Protein AF-A0A3C0PB99-F1 (afdb_monomer)

pLDDT: mean 81.64, std 13.09, range [28.66, 94.62]

Secondary structure (DSSP, 8-state):
---TTSS--PPPHHHHHHHHHHHTT--EEEEEEE-GGG-EEEEEEE-HHHHHHHHHHHTTT-TTS-SS---STT--TTEEEEEETTSSEEEEEETTSEEEEEEE--SSS-HHHHHHHHHHHH-SEEEEEEES-GGG-HHHHHHHHHTEEEEEEES--HHHHHHHH-HHHHHHHHHHH-SEEEEEEEE-SSPP---EEES-HHHHHHHHH-

Structure (mmCIF, N/CA/C/O backbone):
data_AF-A0A3C0PB99-F1
#
_entry.id   AF-A0A3C0PB99-F1
#
loop_
_atom_site.group_PDB
_atom_site.id
_atom_site.type_symbol
_atom_site.label_atom_id
_atom_site.label_alt_id
_atom_site.label_comp_id
_atom_site.label_asym_id
_atom_site.label_entity_id
_atom_site.label_seq_id
_atom_site.pdbx_PDB_ins_code
_atom_site.Cartn_x
_atom_site.Cartn_y
_atom_site.Cartn_z
_atom_site.occupancy
_atom_site.B_iso_or_equiv
_atom_site.auth_seq_id
_atom_site.auth_comp_id
_atom_site.auth_asym_id
_atom_site.auth_atom_id
_atom_site.pdbx_PDB_model_num
ATOM 1 N N . MET A 1 1 ? 23.112 11.807 14.066 1.00 31.25 1 MET A N 1
ATOM 2 C CA . MET A 1 1 ? 22.483 11.433 12.780 1.00 31.25 1 MET A CA 1
ATOM 3 C C . MET A 1 1 ? 21.440 10.357 13.042 1.00 31.25 1 MET A C 1
ATOM 5 O O . MET A 1 1 ? 21.775 9.339 13.636 1.00 31.25 1 MET A O 1
ATOM 9 N N . LYS A 1 2 ? 20.162 10.625 12.748 1.00 28.66 2 LYS A N 1
ATOM 10 C CA . LYS A 1 2 ? 19.054 9.709 13.060 1.00 28.66 2 LYS A CA 1
ATOM 11 C C . LYS A 1 2 ? 19.012 8.601 12.005 1.00 28.66 2 LYS A C 1
ATOM 13 O O . LYS A 1 2 ? 18.776 8.880 10.839 1.00 28.66 2 LYS A O 1
ATOM 18 N N . ASN A 1 3 ? 19.226 7.357 12.431 1.00 31.12 3 ASN A N 1
ATOM 19 C CA . ASN A 1 3 ? 18.943 6.156 11.645 1.00 31.12 3 ASN A CA 1
ATOM 20 C C . ASN A 1 3 ? 17.428 6.067 11.409 1.00 31.12 3 ASN A C 1
ATOM 22 O O . ASN A 1 3 ? 16.722 5.417 12.178 1.00 31.12 3 ASN A O 1
ATOM 26 N N . TYR A 1 4 ? 16.929 6.749 10.376 1.00 35.72 4 TYR A N 1
ATOM 27 C CA . TYR A 1 4 ? 15.502 6.807 10.035 1.00 35.72 4 TYR A CA 1
ATOM 28 C C . TYR A 1 4 ? 14.906 5.441 9.647 1.00 35.72 4 TYR A C 1
ATOM 30 O O . TYR A 1 4 ? 13.691 5.307 9.613 1.00 35.72 4 TYR A O 1
ATOM 38 N N . TRP A 1 5 ? 15.739 4.414 9.432 1.00 43.25 5 TRP A N 1
ATOM 39 C CA . TRP A 1 5 ? 15.322 3.169 8.778 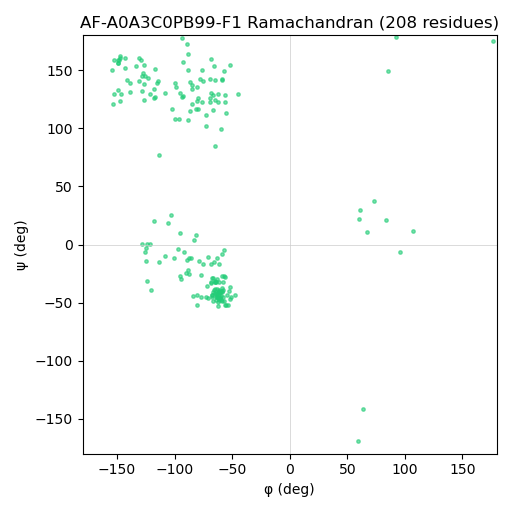1.00 43.25 5 TRP A CA 1
ATOM 40 C C . TRP A 1 5 ? 15.569 1.877 9.571 1.00 43.25 5 TRP A C 1
ATOM 42 O O . TRP A 1 5 ? 15.239 0.798 9.091 1.00 43.25 5 TRP A O 1
ATOM 52 N N . HIS A 1 6 ? 16.132 1.938 10.788 1.00 39.06 6 HIS A N 1
ATOM 53 C CA . HIS A 1 6 ? 16.699 0.724 11.411 1.00 39.06 6 HIS A CA 1
ATOM 54 C C . HIS A 1 6 ? 16.203 0.353 12.806 1.00 39.06 6 HIS A C 1
ATOM 56 O O . HIS A 1 6 ? 16.525 -0.735 13.280 1.00 39.06 6 HIS A O 1
ATOM 62 N N . LYS A 1 7 ? 15.391 1.176 13.470 1.00 46.19 7 LYS A N 1
ATOM 63 C CA . LYS A 1 7 ? 14.752 0.757 14.724 1.00 46.19 7 LYS A CA 1
ATOM 64 C C . LYS A 1 7 ? 13.252 0.769 14.532 1.00 46.19 7 LYS A C 1
ATOM 66 O O . LYS A 1 7 ? 12.699 1.781 14.128 1.00 46.19 7 LYS A O 1
ATOM 71 N N . ARG A 1 8 ? 12.597 -0.354 14.835 1.00 53.59 8 ARG A N 1
ATOM 72 C CA . ARG A 1 8 ? 11.153 -0.372 15.065 1.00 53.59 8 ARG A CA 1
ATOM 73 C C . ARG A 1 8 ? 10.899 0.564 16.243 1.00 53.59 8 ARG A C 1
ATOM 75 O O . ARG A 1 8 ? 11.179 0.209 17.387 1.00 53.59 8 ARG A O 1
ATOM 82 N N . ILE A 1 9 ? 10.483 1.792 15.957 1.00 63.97 9 ILE A N 1
ATOM 83 C CA . ILE A 1 9 ? 10.131 2.748 16.999 1.00 63.97 9 ILE A CA 1
ATOM 84 C C . ILE A 1 9 ? 8.660 2.505 17.279 1.00 63.97 9 ILE A C 1
ATOM 86 O O . ILE A 1 9 ? 7.804 2.840 16.469 1.00 63.97 9 ILE A O 1
ATOM 90 N N . ASN A 1 10 ? 8.364 1.895 18.424 1.00 74.44 10 ASN A N 1
ATOM 91 C CA . ASN A 1 10 ? 6.982 1.780 18.864 1.00 74.44 10 ASN A CA 1
ATOM 92 C C . ASN A 1 10 ? 6.378 3.183 18.943 1.00 74.44 10 ASN A C 1
ATOM 94 O O . ASN A 1 10 ? 6.956 4.065 19.585 1.00 74.44 10 ASN A O 1
ATOM 98 N N . ILE A 1 11 ? 5.213 3.374 18.321 1.00 79.38 11 ILE A N 1
ATOM 99 C CA . ILE A 1 11 ? 4.467 4.624 18.448 1.00 79.38 11 ILE A CA 1
ATOM 100 C C . ILE A 1 11 ? 4.216 4.877 19.942 1.00 79.38 11 ILE A C 1
ATOM 102 O O . ILE A 1 11 ? 3.613 4.032 20.615 1.00 79.38 11 ILE A O 1
ATOM 106 N N . PRO A 1 12 ? 4.659 6.022 20.494 1.00 82.75 12 PRO A N 1
ATOM 107 C CA . PRO A 1 12 ? 4.392 6.346 21.886 1.00 82.75 12 PRO A CA 1
ATOM 108 C C . PRO A 1 12 ? 2.887 6.392 22.169 1.00 82.75 12 PRO A C 1
ATOM 110 O O . PRO A 1 12 ? 2.115 6.915 21.365 1.00 82.75 12 PRO A O 1
ATOM 113 N N . LYS A 1 13 ? 2.456 5.923 23.349 1.00 83.94 13 LYS A N 1
ATOM 114 C CA . LYS A 1 13 ? 1.027 5.870 23.723 1.00 83.94 13 LYS A CA 1
ATOM 115 C C . LYS A 1 13 ? 0.299 7.211 23.545 1.00 83.94 13 LYS A C 1
ATOM 117 O O . LYS A 1 13 ? -0.855 7.223 23.130 1.00 83.94 13 LYS A O 1
ATOM 122 N N . TYR A 1 14 ? 0.965 8.336 23.821 1.00 83.44 14 TYR A N 1
ATOM 123 C CA . TYR A 1 14 ? 0.373 9.669 23.655 1.00 83.44 14 TYR A CA 1
ATOM 124 C C . TYR A 1 14 ? 0.136 10.040 22.179 1.00 83.44 14 TYR A C 1
ATOM 126 O O . TYR A 1 14 ? -0.851 10.704 21.873 1.00 83.44 14 TYR A O 1
ATOM 134 N N . ILE A 1 15 ? 0.988 9.570 21.260 1.00 82.44 15 ILE A N 1
ATOM 135 C CA . ILE A 1 15 ? 0.794 9.736 19.812 1.00 82.44 15 ILE A CA 1
ATOM 136 C C . ILE A 1 15 ? -0.364 8.861 19.338 1.00 82.44 15 ILE A C 1
ATOM 138 O O . ILE A 1 15 ? -1.247 9.361 18.649 1.00 82.44 15 ILE A O 1
ATOM 142 N N . ALA A 1 16 ? -0.415 7.594 19.761 1.00 82.12 16 ALA A N 1
ATOM 143 C CA . ALA A 1 16 ? -1.529 6.701 19.436 1.00 82.12 16 ALA A CA 1
ATOM 144 C C . ALA A 1 16 ? -2.874 7.264 19.932 1.00 82.12 16 ALA A C 1
ATOM 146 O O . ALA A 1 16 ? -3.862 7.241 19.204 1.00 82.12 16 ALA A O 1
ATOM 147 N N . LYS A 1 17 ? -2.905 7.847 21.140 1.00 82.25 17 LYS A N 1
ATOM 148 C CA . LYS A 1 17 ? -4.093 8.533 21.668 1.00 82.25 17 LYS A CA 1
ATOM 149 C C . LYS A 1 17 ? -4.484 9.736 20.807 1.00 82.25 17 LYS A C 1
ATOM 151 O O . LYS A 1 17 ? -5.655 9.876 20.481 1.00 82.25 17 LYS A O 1
ATOM 156 N N . LYS A 1 18 ? -3.513 10.565 20.403 1.00 81.25 18 LYS A N 1
ATOM 157 C CA . LYS A 1 18 ? -3.751 11.715 19.516 1.00 81.25 18 LYS A CA 1
ATOM 158 C C . LYS A 1 18 ? -4.338 11.281 18.170 1.00 81.25 18 LYS A C 1
ATOM 160 O O . LYS A 1 18 ? -5.281 11.905 17.703 1.00 81.25 18 LYS A O 1
ATOM 165 N N . ILE A 1 19 ? -3.804 10.215 17.571 1.00 81.31 19 ILE A N 1
ATOM 166 C CA . ILE A 1 19 ? -4.325 9.630 16.328 1.00 81.31 19 ILE A CA 1
ATOM 167 C C . ILE A 1 19 ? -5.769 9.142 16.514 1.00 81.31 19 ILE A C 1
ATOM 169 O O . ILE A 1 19 ? -6.622 9.445 15.690 1.00 81.31 19 ILE A O 1
ATOM 173 N N . ASN A 1 20 ? -6.063 8.438 17.608 1.00 81.44 20 ASN A N 1
ATOM 174 C CA . ASN A 1 20 ? -7.413 7.947 17.889 1.00 81.44 20 ASN A CA 1
ATOM 175 C C . ASN A 1 20 ? -8.423 9.105 18.029 1.00 81.44 20 ASN A C 1
ATOM 177 O O . ASN A 1 20 ? -9.476 9.079 17.401 1.00 81.44 20 ASN A O 1
ATOM 181 N N . THR A 1 21 ? -8.060 10.174 18.748 1.00 79.69 21 THR A N 1
ATOM 182 C CA . THR A 1 21 ? -8.893 11.387 18.859 1.00 79.69 21 THR A CA 1
ATOM 183 C C . THR A 1 21 ? -9.181 12.031 17.501 1.00 79.69 21 THR A C 1
ATOM 185 O O . THR A 1 21 ? -10.286 12.505 17.277 1.00 79.69 21 THR A O 1
ATOM 188 N N . ILE A 1 22 ? -8.214 12.019 16.581 1.00 78.25 22 ILE A N 1
ATOM 189 C CA . ILE A 1 22 ? -8.399 12.533 15.216 1.00 78.25 22 ILE A CA 1
ATOM 190 C C . ILE A 1 22 ? -9.439 11.698 14.438 1.00 78.25 22 ILE A C 1
ATOM 192 O O . ILE A 1 22 ? -10.156 12.238 13.606 1.00 78.25 22 ILE A O 1
ATOM 196 N N . ILE A 1 23 ? -9.543 10.393 14.708 1.00 79.88 23 ILE A N 1
ATOM 197 C CA . ILE A 1 23 ? -10.393 9.456 13.953 1.00 79.88 23 ILE A CA 1
ATOM 198 C C . ILE A 1 23 ? -11.805 9.333 14.517 1.00 79.88 23 ILE A C 1
ATOM 200 O O . ILE A 1 23 ? -12.720 9.017 13.762 1.00 79.88 23 ILE A O 1
ATOM 204 N N . SER A 1 24 ? -12.013 9.615 15.808 1.00 69.69 24 SER A N 1
ATOM 205 C CA . SER A 1 24 ? -13.322 9.472 16.468 1.00 69.69 24 SER A CA 1
ATOM 206 C C . SER A 1 24 ? -14.460 10.305 15.853 1.00 69.69 24 SER A C 1
ATOM 208 O O . SER A 1 24 ? -15.618 10.127 16.222 1.00 69.69 24 SER A O 1
ATOM 210 N N . GLU A 1 25 ? -14.143 11.191 14.909 1.00 65.44 25 GLU A N 1
ATOM 211 C CA . GLU A 1 25 ? -15.092 12.024 14.169 1.00 65.44 25 GLU A CA 1
ATOM 212 C C . GLU A 1 25 ? -15.622 11.360 12.876 1.00 65.44 25 GLU A C 1
ATOM 214 O O . GLU A 1 25 ? -16.630 11.816 12.339 1.00 65.44 25 GLU A O 1
ATOM 219 N N . SER A 1 26 ? -15.012 10.265 12.394 1.00 62.16 26 SER A N 1
ATOM 220 C CA . SER A 1 26 ? -15.424 9.547 11.174 1.00 62.16 26 SER A CA 1
ATOM 221 C C . SER A 1 26 ? -16.278 8.307 11.487 1.00 62.16 26 SER A C 1
ATOM 223 O O . SER A 1 26 ? -15.989 7.566 12.429 1.00 62.16 26 SER A O 1
ATOM 225 N N . LYS A 1 27 ? -17.374 8.104 10.735 1.00 61.84 27 LYS A N 1
ATOM 226 C CA . LYS A 1 27 ? -18.513 7.261 11.155 1.00 61.84 27 LYS A CA 1
ATOM 227 C C . LYS A 1 27 ? -18.877 6.075 10.256 1.00 61.84 27 LYS A C 1
ATOM 229 O O . LYS A 1 27 ? -19.800 5.352 10.625 1.00 61.84 27 LYS A O 1
ATOM 234 N N . GLU A 1 28 ? -18.185 5.809 9.150 1.00 81.75 28 GLU A N 1
ATOM 235 C CA . GLU A 1 28 ? -18.521 4.639 8.326 1.00 81.75 28 GLU A CA 1
ATOM 236 C C . GLU A 1 28 ? -17.580 3.462 8.592 1.00 81.75 28 GLU A C 1
ATOM 238 O O . GLU A 1 28 ? -16.406 3.471 8.223 1.00 81.75 28 GLU A O 1
ATOM 243 N N . ILE A 1 29 ? -18.108 2.433 9.261 1.00 86.25 29 ILE A N 1
ATOM 244 C CA . ILE A 1 29 ? -17.424 1.149 9.414 1.00 86.25 29 ILE A CA 1
ATOM 245 C C . ILE A 1 29 ? -17.654 0.341 8.139 1.00 86.25 29 ILE A C 1
ATOM 247 O O . ILE A 1 29 ? -18.780 -0.060 7.858 1.00 86.25 29 ILE A O 1
ATOM 251 N N . ILE A 1 30 ? -16.573 0.051 7.423 1.00 90.00 30 ILE A N 1
ATOM 252 C CA . ILE A 1 30 ? -16.595 -0.762 6.202 1.00 90.00 30 ILE A CA 1
ATOM 253 C C . ILE A 1 30 ? -16.548 -2.247 6.544 1.00 90.00 30 ILE A C 1
ATOM 255 O O . ILE A 1 30 ? -17.290 -3.053 5.988 1.00 90.00 30 ILE A O 1
ATOM 259 N N . GLU A 1 31 ? -15.672 -2.626 7.477 1.00 90.31 31 GLU A N 1
ATOM 260 C CA . GLU A 1 31 ? -15.472 -4.026 7.839 1.00 90.31 31 GLU A CA 1
ATOM 261 C C . GLU A 1 31 ? -14.946 -4.170 9.271 1.00 90.31 31 GLU A C 1
ATOM 263 O O . GLU A 1 31 ? -14.223 -3.315 9.787 1.00 90.31 31 GLU A O 1
ATOM 268 N N . THR A 1 32 ? -15.284 -5.285 9.923 1.00 92.31 32 THR A N 1
ATOM 269 C CA . THR A 1 32 ? -14.609 -5.720 11.152 1.00 92.31 32 THR A CA 1
ATOM 270 C C . THR A 1 32 ? -13.539 -6.741 10.792 1.00 92.31 32 THR A C 1
ATOM 272 O O . THR A 1 32 ? -13.839 -7.885 10.459 1.00 92.31 32 THR A O 1
ATOM 275 N N . LEU A 1 33 ? -12.281 -6.329 10.891 1.00 90.81 33 LEU A N 1
ATOM 276 C CA . LEU A 1 33 ? -11.118 -7.151 10.599 1.00 90.81 33 LEU A CA 1
ATOM 277 C C . LEU A 1 33 ? -10.807 -8.060 11.790 1.00 90.81 33 LEU A C 1
ATOM 279 O O . LEU A 1 33 ? -10.788 -7.614 12.941 1.00 90.81 33 LEU A O 1
ATOM 283 N N . THR A 1 34 ? -10.513 -9.329 11.510 1.00 91.25 34 THR A N 1
ATOM 284 C CA . THR A 1 34 ? -9.966 -10.266 12.500 1.00 91.25 34 THR A CA 1
ATOM 285 C C . THR A 1 34 ? -8.470 -10.420 12.257 1.00 91.25 34 THR A C 1
ATOM 287 O O . THR A 1 34 ? -8.046 -10.864 11.193 1.00 91.25 34 THR A O 1
ATOM 290 N N . LEU A 1 35 ? -7.673 -10.015 13.241 1.00 87.62 35 LEU A N 1
ATOM 291 C CA . LEU A 1 35 ? -6.215 -10.103 13.245 1.00 87.62 35 LEU A CA 1
ATOM 292 C C . LEU A 1 35 ? -5.763 -11.399 13.940 1.00 87.62 35 LEU A C 1
ATOM 294 O O . LEU A 1 35 ? -6.580 -12.152 14.478 1.00 87.62 35 LEU A O 1
ATOM 298 N N . GLU A 1 36 ? -4.452 -11.653 13.987 1.00 83.81 36 GLU A N 1
ATOM 299 C CA . GLU A 1 36 ? -3.924 -12.791 14.750 1.00 83.81 36 GLU A CA 1
ATOM 300 C C . GLU A 1 36 ? -4.350 -12.730 16.233 1.00 83.81 36 GLU A C 1
ATOM 302 O O . GLU A 1 36 ? -4.524 -11.652 16.820 1.00 83.81 36 GLU A O 1
ATOM 307 N N . ASN A 1 37 ? -4.510 -13.907 16.849 1.00 82.69 37 ASN A N 1
ATOM 308 C CA . ASN A 1 37 ? -5.013 -14.098 18.217 1.00 82.69 37 ASN A CA 1
ATOM 309 C C . ASN A 1 37 ? -6.445 -13.576 18.451 1.00 82.69 37 ASN A C 1
ATOM 311 O O . ASN A 1 37 ? -6.773 -13.167 19.561 1.00 82.69 37 ASN A O 1
ATOM 315 N N . ASN A 1 38 ? -7.298 -13.577 17.419 1.00 80.12 38 ASN A N 1
ATOM 316 C CA . ASN A 1 38 ? -8.699 -13.131 17.481 1.00 80.12 38 ASN A CA 1
ATOM 317 C C . ASN A 1 38 ? -8.888 -11.662 17.905 1.00 80.12 38 ASN A C 1
ATOM 319 O O . ASN A 1 38 ? -9.971 -11.274 18.351 1.00 80.12 38 ASN A O 1
ATOM 323 N N . ASN A 1 39 ? -7.859 -10.824 17.742 1.00 86.31 39 ASN A N 1
ATOM 324 C CA . ASN A 1 39 ? -7.993 -9.388 17.961 1.00 86.31 39 ASN A CA 1
ATOM 325 C C . ASN A 1 39 ? -8.871 -8.788 16.860 1.00 86.31 39 ASN A C 1
ATOM 327 O O . ASN A 1 39 ? -8.581 -8.954 15.678 1.00 86.31 39 ASN A O 1
ATOM 331 N N . LYS A 1 40 ? -9.928 -8.070 17.242 1.00 90.69 40 LYS A N 1
ATOM 332 C CA . LYS A 1 40 ? -10.824 -7.401 16.293 1.00 90.69 40 LYS A CA 1
ATOM 333 C C . LYS A 1 40 ? -10.489 -5.924 16.190 1.00 90.69 40 LYS A C 1
ATOM 335 O O . LYS A 1 40 ? -10.235 -5.269 17.200 1.00 90.69 40 LYS A O 1
ATOM 340 N N . ILE A 1 41 ? -10.518 -5.400 14.972 1.00 91.56 41 ILE A N 1
ATOM 341 C CA . ILE A 1 41 ? -10.346 -3.976 14.703 1.00 91.56 41 ILE A CA 1
ATOM 342 C C . ILE A 1 41 ? -11.285 -3.556 13.575 1.00 91.56 41 ILE A C 1
ATOM 344 O O . ILE A 1 41 ? -11.487 -4.314 12.631 1.00 91.56 41 ILE A O 1
ATOM 348 N N . CYS A 1 42 ? -11.881 -2.372 13.661 1.00 92.12 42 CYS A N 1
ATOM 349 C CA . CYS A 1 42 ? -12.741 -1.884 12.583 1.00 92.12 42 CYS A CA 1
ATOM 350 C C . CYS A 1 42 ? -11.898 -1.166 11.531 1.00 92.12 42 CYS A C 1
ATOM 352 O O . CYS A 1 42 ? -10.989 -0.413 11.889 1.00 92.12 42 CYS A O 1
ATOM 354 N N . LEU A 1 43 ? -12.223 -1.382 10.261 1.00 94.00 43 LEU A N 1
ATOM 355 C CA . LEU A 1 43 ? -11.754 -0.590 9.133 1.00 94.00 43 LEU A CA 1
ATOM 356 C C . LEU A 1 43 ? -12.805 0.473 8.814 1.00 94.00 43 LEU A C 1
ATOM 358 O O . LEU A 1 43 ? -13.991 0.162 8.702 1.00 94.00 43 LEU A O 1
ATOM 362 N N . LEU A 1 44 ? -12.357 1.713 8.687 1.00 94.19 44 LEU A N 1
ATOM 363 C CA . LEU A 1 44 ? -13.172 2.885 8.410 1.00 94.19 44 LEU A CA 1
ATOM 364 C C . LEU A 1 44 ? -12.778 3.453 7.051 1.00 94.19 44 LEU A C 1
ATOM 366 O O . LEU A 1 44 ? -11.581 3.526 6.764 1.00 94.19 44 LEU A O 1
ATOM 370 N N . GLU A 1 45 ? -13.750 3.885 6.254 1.00 93.44 45 GLU A N 1
ATOM 371 C CA . GLU A 1 45 ? -13.487 4.777 5.119 1.00 93.44 45 GLU A CA 1
ATOM 372 C C . GLU A 1 45 ? -13.460 6.216 5.637 1.00 93.44 45 GLU A C 1
ATOM 374 O O . GLU A 1 45 ? -14.277 6.616 6.469 1.00 93.44 45 GLU A O 1
ATOM 379 N N . VAL A 1 46 ? -12.454 6.976 5.218 1.00 92.38 46 VAL A N 1
ATOM 380 C CA . VAL A 1 46 ? -12.185 8.316 5.734 1.00 92.38 46 VAL A CA 1
ATOM 381 C C . VAL A 1 46 ? -11.930 9.294 4.601 1.00 92.38 46 VAL A C 1
ATOM 383 O O . VAL A 1 46 ? -11.417 8.933 3.546 1.00 92.38 46 VAL A O 1
ATOM 386 N N . GLU A 1 47 ? -12.207 10.565 4.868 1.00 91.12 47 GLU A N 1
ATOM 387 C CA . GLU A 1 47 ? -11.855 11.646 3.957 1.00 91.12 47 GLU A CA 1
ATOM 388 C C . GLU A 1 47 ? -10.337 11.692 3.701 1.00 91.12 47 GLU A C 1
ATOM 390 O O . GLU A 1 47 ? -9.549 11.555 4.651 1.00 91.12 47 GLU A O 1
ATOM 395 N N . PRO A 1 48 ? -9.895 11.980 2.463 1.00 90.56 48 PRO A N 1
ATOM 396 C CA . PRO A 1 48 ? -8.481 12.117 2.119 1.00 90.56 48 PRO A CA 1
ATOM 397 C C . PRO A 1 48 ? -7.674 12.999 3.069 1.00 90.56 48 PRO A C 1
ATOM 399 O O . PRO A 1 48 ? -6.579 12.643 3.497 1.00 90.56 48 PRO A O 1
ATOM 402 N N . SER A 1 49 ? -8.239 14.142 3.469 1.00 88.44 49 SER A N 1
ATOM 403 C CA . SER A 1 49 ? -7.567 15.083 4.371 1.00 88.44 49 SER A CA 1
ATOM 404 C C . SER A 1 49 ? -7.301 14.493 5.764 1.00 88.44 49 SER A C 1
ATOM 406 O O . SER A 1 49 ? -6.296 14.826 6.402 1.00 88.44 49 SER A O 1
ATOM 408 N N . LEU A 1 50 ? -8.180 13.605 6.237 1.00 90.00 50 LEU A N 1
ATOM 409 C CA . LEU A 1 50 ? -8.024 12.888 7.497 1.00 90.00 50 LEU A CA 1
ATOM 410 C C . LEU A 1 50 ? -6.941 11.814 7.368 1.00 90.00 50 LEU A C 1
ATOM 412 O O . LEU A 1 50 ? -6.057 11.729 8.226 1.00 90.00 50 LEU A O 1
ATOM 416 N N . PHE A 1 51 ? -6.966 11.058 6.267 1.00 91.12 51 PHE A N 1
ATOM 417 C CA . PHE A 1 51 ? -5.937 10.074 5.951 1.00 91.12 51 PHE A CA 1
ATOM 418 C C . PHE A 1 51 ? -4.546 10.708 5.909 1.00 91.12 51 PHE A C 1
ATOM 420 O O . PHE A 1 51 ? -3.673 10.267 6.655 1.00 91.12 51 PHE A O 1
ATOM 427 N N . SER A 1 52 ? -4.356 11.799 5.153 1.00 88.00 52 SER A N 1
ATOM 428 C CA . SER A 1 52 ? -3.079 12.526 5.069 1.00 88.00 52 SER A CA 1
ATOM 429 C C . SER A 1 52 ? -2.533 12.891 6.450 1.00 88.00 52 SER A C 1
ATOM 431 O O . SER A 1 52 ? -1.362 12.655 6.753 1.00 88.00 52 SER A O 1
ATOM 433 N N . LYS A 1 53 ? -3.388 13.430 7.333 1.00 87.25 53 LYS A N 1
ATOM 434 C CA . LYS A 1 53 ? -3.000 13.834 8.695 1.00 87.25 53 LYS A CA 1
ATOM 435 C C . LYS A 1 53 ? -2.554 12.642 9.541 1.00 87.25 53 LYS A C 1
ATOM 437 O O . LYS A 1 53 ? -1.522 12.725 10.210 1.00 87.25 53 LYS A O 1
ATOM 442 N N . VAL A 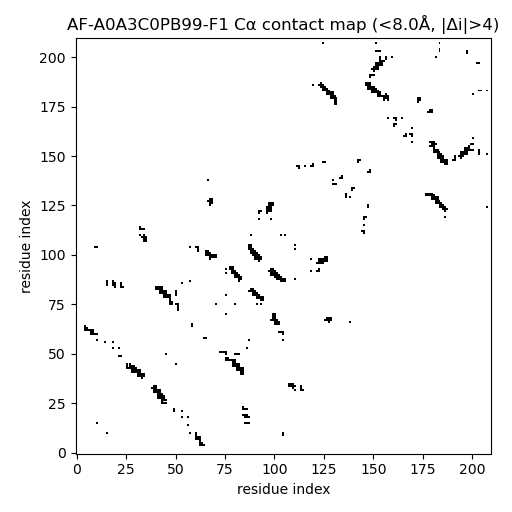1 54 ? -3.325 11.554 9.538 1.00 89.06 54 VAL A N 1
ATOM 443 C CA . VAL A 1 54 ? -3.030 10.341 10.321 1.00 89.06 54 VAL A CA 1
ATOM 444 C C . VAL A 1 54 ? -1.782 9.642 9.787 1.00 89.06 54 VAL A C 1
ATOM 446 O O . VAL A 1 54 ? -0.893 9.267 10.559 1.00 89.06 54 VAL A O 1
ATOM 449 N N . PHE A 1 55 ? -1.682 9.511 8.471 1.00 87.06 55 PHE A N 1
ATOM 450 C CA . PHE A 1 55 ? -0.548 8.910 7.790 1.00 87.06 55 PHE A CA 1
ATOM 451 C C . PHE A 1 55 ? 0.750 9.670 8.067 1.00 87.06 55 PHE A C 1
ATOM 453 O O . PHE A 1 55 ? 1.733 9.064 8.487 1.00 87.06 55 PHE A O 1
ATOM 460 N N . ALA A 1 56 ? 0.740 11.004 7.983 1.00 83.44 56 ALA A N 1
ATOM 461 C CA . ALA A 1 56 ? 1.907 11.831 8.294 1.00 83.44 56 ALA A CA 1
ATOM 462 C C . ALA A 1 56 ? 2.418 11.649 9.739 1.00 83.44 56 ALA A C 1
ATOM 464 O O . ALA A 1 56 ? 3.609 11.837 10.007 1.00 83.44 56 ALA A O 1
ATOM 465 N N . GLN A 1 57 ? 1.549 11.278 10.691 1.00 84.00 57 GLN A N 1
ATOM 466 C CA . GLN A 1 57 ? 1.988 10.899 12.040 1.00 84.00 57 GLN A CA 1
ATOM 467 C C . GLN A 1 57 ? 2.571 9.485 12.074 1.00 84.00 57 GLN A C 1
ATOM 469 O O . GLN A 1 57 ? 3.626 9.291 12.674 1.00 84.00 57 GLN A O 1
ATOM 474 N N . ASN A 1 58 ? 1.917 8.516 11.430 1.00 84.88 58 ASN A N 1
ATOM 475 C CA . ASN A 1 58 ? 2.353 7.117 11.392 1.00 84.88 58 ASN A CA 1
ATOM 476 C C . ASN A 1 58 ? 3.694 6.928 10.681 1.00 84.88 58 ASN A C 1
ATOM 478 O O . ASN A 1 58 ? 4.550 6.202 11.186 1.00 84.88 58 ASN A O 1
ATOM 482 N N . ARG A 1 59 ? 3.900 7.611 9.551 1.00 80.81 59 ARG A N 1
ATOM 483 C CA . ARG A 1 59 ? 5.085 7.485 8.690 1.00 80.81 59 ARG A CA 1
ATOM 484 C C . ARG A 1 59 ? 6.398 7.759 9.423 1.00 80.81 59 ARG A C 1
ATOM 486 O O . ARG A 1 59 ? 7.424 7.175 9.103 1.00 80.81 59 ARG A O 1
ATOM 493 N N . LYS A 1 60 ? 6.360 8.575 10.482 1.00 77.75 60 LYS A N 1
ATOM 494 C CA . LYS A 1 60 ? 7.515 8.869 11.353 1.00 77.75 60 LYS A CA 1
ATOM 495 C C . LYS A 1 60 ? 8.012 7.661 12.157 1.00 77.75 60 LYS A C 1
ATOM 497 O O . LYS A 1 60 ? 9.094 7.734 12.736 1.00 77.75 60 LYS A O 1
ATOM 502 N N . TYR A 1 61 ? 7.212 6.600 12.243 1.00 78.31 61 TYR A N 1
ATOM 503 C CA . TYR A 1 61 ? 7.451 5.431 13.091 1.00 78.31 61 TYR A CA 1
ATOM 504 C C . TYR A 1 61 ? 7.439 4.104 12.315 1.00 78.31 61 TYR A C 1
ATOM 506 O O . TYR A 1 61 ? 7.707 3.060 12.911 1.00 78.31 61 TYR A O 1
ATOM 514 N N . LEU A 1 62 ? 7.168 4.134 11.004 1.00 73.81 62 LEU A N 1
ATOM 515 C CA . LEU A 1 62 ? 7.173 2.935 10.169 1.00 73.81 62 LEU A CA 1
ATOM 516 C C . LEU A 1 62 ? 8.594 2.386 10.012 1.00 73.81 62 LEU A C 1
ATOM 518 O O . LEU A 1 62 ? 9.539 3.101 9.680 1.00 73.81 62 LEU A O 1
ATOM 522 N N . TYR A 1 63 ? 8.732 1.085 10.248 1.00 57.41 63 TYR A N 1
ATOM 523 C CA . TYR A 1 63 ? 9.957 0.343 9.983 1.00 57.41 63 TYR A CA 1
ATOM 524 C C . TYR A 1 63 ? 9.919 -0.130 8.525 1.00 57.41 63 TYR A C 1
ATOM 526 O O . TYR A 1 63 ? 9.068 -0.950 8.195 1.00 57.41 63 TYR A O 1
ATOM 534 N N . HIS A 1 64 ? 10.835 0.377 7.689 1.00 53.19 64 HIS A N 1
ATOM 535 C CA . HIS A 1 64 ? 10.864 0.207 6.220 1.00 53.19 64 HIS A CA 1
ATOM 536 C C . HIS A 1 64 ? 9.822 0.996 5.424 1.00 53.19 64 HIS A C 1
ATOM 538 O O . HIS A 1 64 ? 9.359 0.520 4.396 1.00 53.19 64 HIS A O 1
ATOM 544 N N . GLY A 1 65 ? 9.521 2.225 5.854 1.00 53.94 65 GLY A N 1
ATOM 545 C CA . GLY A 1 65 ? 8.685 3.139 5.075 1.00 53.94 65 GLY A CA 1
ATOM 546 C C . GLY A 1 65 ? 7.285 2.590 4.795 1.00 53.94 65 GLY A C 1
ATOM 547 O O . GLY A 1 65 ? 6.833 1.622 5.405 1.00 53.94 65 GLY A O 1
ATOM 548 N N . ASP A 1 66 ? 6.580 3.268 3.905 1.00 55.78 66 ASP A N 1
ATOM 549 C CA . ASP A 1 66 ? 5.284 2.821 3.412 1.00 55.78 66 ASP A CA 1
ATOM 550 C C . ASP A 1 66 ? 5.503 1.585 2.545 1.00 55.78 66 ASP A C 1
ATOM 552 O O . ASP A 1 66 ? 6.513 1.501 1.844 1.00 55.78 66 ASP A O 1
ATOM 556 N N . TYR A 1 67 ? 4.600 0.602 2.613 1.00 63.81 67 TYR A N 1
ATOM 557 C CA . TYR A 1 67 ? 4.788 -0.602 1.812 1.00 63.81 67 TYR A CA 1
ATOM 558 C C . TYR A 1 67 ? 4.787 -0.220 0.323 1.00 63.81 67 TYR A C 1
ATOM 560 O O . TYR A 1 67 ? 5.633 -0.712 -0.416 1.00 63.81 67 TYR A O 1
ATOM 568 N N . THR A 1 68 ? 3.912 0.702 -0.102 1.00 60.03 68 THR A N 1
ATOM 569 C CA . THR A 1 68 ? 3.863 1.258 -1.470 1.00 60.03 68 THR A CA 1
ATOM 570 C C . THR A 1 68 ? 4.688 2.533 -1.593 1.00 60.03 68 THR A C 1
ATOM 572 O O . THR A 1 68 ? 4.905 3.229 -0.602 1.00 60.03 68 THR A O 1
ATOM 575 N N . SER A 1 69 ? 5.105 2.865 -2.820 1.00 61.75 69 SER A N 1
ATOM 576 C CA . SER A 1 69 ? 5.648 4.191 -3.142 1.00 61.75 69 SER A CA 1
ATOM 577 C C . SER A 1 69 ? 4.613 5.250 -2.737 1.00 61.75 69 SER A C 1
ATOM 579 O O . SER A 1 69 ? 3.510 5.246 -3.289 1.00 61.75 69 SER A O 1
ATOM 581 N N . PRO A 1 70 ? 4.889 6.096 -1.729 1.00 55.81 70 PRO A N 1
ATOM 582 C CA . PRO A 1 70 ? 3.922 7.090 -1.313 1.00 55.81 70 PRO A CA 1
ATOM 583 C C . PRO A 1 70 ? 3.763 8.101 -2.443 1.00 55.81 70 PRO A C 1
ATOM 585 O O . PRO A 1 70 ? 4.755 8.673 -2.899 1.00 55.81 70 PRO A O 1
ATOM 588 N N . ALA A 1 71 ? 2.513 8.344 -2.840 1.00 55.56 71 ALA A N 1
ATOM 589 C CA . ALA A 1 71 ? 2.172 9.518 -3.629 1.00 55.56 71 ALA A CA 1
ATOM 590 C C . ALA A 1 71 ? 2.718 10.774 -2.932 1.00 55.56 71 ALA A C 1
ATOM 592 O O . ALA A 1 71 ? 2.915 10.784 -1.707 1.00 55.56 71 ALA A O 1
ATOM 593 N N . ASP A 1 72 ? 2.968 11.820 -3.719 1.00 58.62 72 ASP A N 1
ATOM 594 C CA . ASP A 1 72 ? 3.440 13.102 -3.214 1.00 58.62 72 ASP A CA 1
ATOM 595 C C . ASP A 1 72 ? 2.632 13.489 -1.966 1.00 58.62 72 ASP A C 1
ATOM 597 O O . ASP A 1 72 ? 1.405 13.369 -1.960 1.00 58.62 72 ASP A O 1
ATOM 601 N N . VAL A 1 73 ? 3.330 13.841 -0.877 1.00 51.34 73 VAL A N 1
ATOM 602 C CA . VAL A 1 73 ? 2.952 13.601 0.544 1.00 51.34 73 VAL A CA 1
ATOM 603 C C . VAL A 1 73 ? 1.588 14.184 0.972 1.00 51.34 73 VAL A C 1
ATOM 605 O O . VAL A 1 73 ? 1.125 13.942 2.088 1.00 51.34 73 VAL A O 1
ATOM 608 N N . ASN A 1 74 ? 0.914 14.924 0.097 1.00 52.78 74 ASN A N 1
ATOM 609 C CA . ASN A 1 74 ? -0.308 15.660 0.369 1.00 52.78 74 ASN A CA 1
ATOM 610 C C . ASN A 1 74 ? -1.468 15.411 -0.606 1.00 52.78 74 ASN A C 1
ATOM 612 O O . ASN A 1 74 ? -2.520 16.006 -0.376 1.00 52.78 74 ASN A O 1
ATOM 616 N N . ASP A 1 75 ? -1.346 14.558 -1.630 1.00 68.00 75 ASP A N 1
ATOM 617 C CA . ASP A 1 75 ? -2.428 14.390 -2.613 1.00 68.00 75 ASP A CA 1
ATOM 618 C C . ASP A 1 75 ? -3.084 13.004 -2.585 1.00 68.00 75 ASP A C 1
ATOM 620 O O . ASP A 1 75 ? -2.876 12.142 -3.435 1.00 68.00 75 ASP A O 1
ATOM 624 N N . TYR A 1 76 ? -3.933 12.808 -1.576 1.00 86.06 76 TYR A N 1
ATOM 625 C CA . TYR A 1 76 ? -4.914 11.723 -1.563 1.00 86.06 76 TYR A CA 1
ATOM 626 C C . TYR A 1 76 ? -6.283 12.189 -2.077 1.00 86.06 76 TYR A C 1
ATOM 628 O O . TYR A 1 76 ? -7.257 11.459 -1.916 1.00 86.06 76 TYR A O 1
ATOM 636 N N . ALA A 1 77 ? -6.403 13.393 -2.658 1.00 85.75 77 ALA A N 1
ATOM 637 C CA . ALA A 1 77 ? -7.701 14.016 -2.942 1.00 85.75 77 ALA A CA 1
ATOM 638 C C . ALA A 1 77 ? -8.591 13.149 -3.847 1.00 85.75 77 ALA A C 1
ATOM 640 O O . ALA A 1 77 ? -9.806 13.124 -3.680 1.00 85.75 77 ALA A O 1
ATOM 641 N N . ASN A 1 78 ? -7.967 12.383 -4.746 1.00 87.00 78 ASN A N 1
ATOM 642 C CA . ASN A 1 78 ? -8.629 11.445 -5.654 1.00 87.00 78 ASN A CA 1
ATOM 643 C C . ASN A 1 78 ? -8.482 9.973 -5.219 1.00 87.00 78 ASN A C 1
ATOM 645 O O . ASN A 1 78 ? -8.490 9.071 -6.061 1.00 87.00 78 ASN A O 1
ATOM 649 N N . CYS A 1 79 ? -8.279 9.723 -3.922 1.00 91.88 79 CYS A N 1
ATOM 650 C CA . CYS A 1 79 ? -8.146 8.385 -3.358 1.00 91.88 79 CYS A CA 1
ATOM 651 C C . CYS A 1 79 ? -9.299 8.050 -2.414 1.00 91.88 79 CYS A C 1
ATOM 653 O O . CYS A 1 79 ? -9.677 8.843 -1.553 1.00 91.88 79 CYS A O 1
ATOM 655 N N . ARG A 1 80 ? -9.759 6.803 -2.485 1.00 93.94 80 ARG A N 1
ATOM 656 C CA . ARG A 1 80 ? -10.517 6.178 -1.403 1.00 93.94 80 ARG A CA 1
ATOM 657 C C . ARG A 1 80 ? -9.548 5.780 -0.304 1.00 93.94 80 ARG A C 1
ATOM 659 O O . ARG A 1 80 ? -8.579 5.058 -0.557 1.00 93.94 80 ARG A O 1
ATOM 666 N N . CYS A 1 81 ? -9.782 6.282 0.899 1.00 93.94 81 CYS A N 1
ATOM 667 C CA . CYS A 1 81 ? -8.833 6.181 1.996 1.00 93.94 81 CYS A CA 1
ATOM 668 C C . CYS A 1 81 ? -9.426 5.383 3.150 1.00 93.94 81 CYS A C 1
ATOM 670 O O . CYS A 1 81 ? -10.547 5.637 3.579 1.00 93.94 81 CYS A O 1
ATOM 672 N N . PHE A 1 82 ? -8.647 4.449 3.689 1.00 94.56 82 PHE A N 1
ATOM 673 C CA . PHE A 1 82 ? -9.100 3.540 4.731 1.00 94.56 82 PHE A CA 1
ATOM 674 C C . PHE A 1 82 ? -8.143 3.549 5.916 1.00 94.56 82 PHE A C 1
ATOM 676 O O . PHE A 1 82 ? -6.929 3.403 5.756 1.00 94.56 82 PHE A O 1
ATOM 683 N N . LEU A 1 83 ? -8.688 3.677 7.121 1.00 94.25 83 LEU A N 1
ATOM 684 C CA . LEU A 1 83 ? -7.935 3.628 8.372 1.00 94.25 83 LEU A CA 1
ATOM 685 C C . LEU A 1 83 ? -8.553 2.612 9.316 1.00 94.25 83 LEU A C 1
ATOM 687 O O . LEU A 1 83 ? -9.768 2.445 9.374 1.00 94.25 83 LEU A O 1
ATOM 691 N N . THR A 1 84 ? -7.730 1.963 10.128 1.00 93.44 84 THR A N 1
ATOM 692 C CA . THR A 1 84 ? -8.258 1.266 11.296 1.00 93.44 84 THR A CA 1
ATOM 693 C C . THR A 1 84 ? -8.846 2.269 12.289 1.00 93.44 84 THR A C 1
ATOM 695 O O . THR A 1 84 ? -8.396 3.409 12.372 1.00 93.44 84 THR A O 1
ATOM 698 N N . ASN A 1 85 ? -9.812 1.859 13.109 1.00 90.69 85 ASN A N 1
ATOM 699 C CA . ASN A 1 85 ? -10.448 2.740 14.101 1.00 90.69 85 ASN A CA 1
ATOM 700 C C . ASN A 1 85 ? -9.491 3.315 15.166 1.00 90.69 85 ASN A C 1
ATOM 702 O O . ASN A 1 85 ? -9.825 4.281 15.842 1.00 90.69 85 ASN A O 1
ATOM 706 N N . ASN A 1 86 ? -8.295 2.741 15.321 1.00 89.94 86 ASN A N 1
ATOM 707 C CA . ASN A 1 86 ? -7.218 3.295 16.146 1.00 89.94 86 ASN A CA 1
ATOM 708 C C . ASN A 1 86 ? -6.182 4.111 15.345 1.00 89.94 86 ASN A C 1
ATOM 710 O O . ASN A 1 86 ? -5.248 4.645 15.941 1.00 89.94 86 ASN A O 1
ATOM 714 N N . GLY A 1 87 ? -6.313 4.157 14.017 1.00 90.06 87 GLY A N 1
ATOM 715 C CA . GLY A 1 87 ? -5.468 4.887 13.072 1.00 90.06 87 GLY A CA 1
ATOM 716 C C . GLY A 1 87 ? -4.041 4.411 12.926 1.00 90.06 87 GLY A C 1
ATOM 717 O O . GLY A 1 87 ? -3.221 5.132 12.364 1.00 90.06 87 GLY A O 1
ATOM 718 N N . LEU A 1 88 ? -3.711 3.247 13.475 1.00 91.00 88 LEU A N 1
ATOM 719 C CA . LEU A 1 88 ? -2.348 2.726 13.439 1.00 91.00 88 LEU A CA 1
ATOM 720 C C . LEU A 1 88 ? -2.052 1.958 12.152 1.00 91.00 88 LEU A C 1
ATOM 722 O O . LEU A 1 88 ? -0.897 1.642 11.900 1.00 91.00 88 LEU A O 1
ATOM 726 N N . ALA A 1 89 ? -3.056 1.642 11.342 1.00 91.38 89 ALA A N 1
ATOM 727 C CA . ALA A 1 89 ? -2.868 1.039 10.033 1.00 91.38 89 ALA A CA 1
ATOM 728 C C . ALA A 1 89 ? -3.894 1.580 9.041 1.00 91.38 89 ALA A C 1
ATOM 730 O O . ALA A 1 89 ? -4.935 2.111 9.436 1.00 91.38 89 ALA A O 1
ATOM 731 N N . GLY A 1 90 ? -3.598 1.436 7.758 1.00 92.81 90 GLY A N 1
ATOM 732 C CA . GLY A 1 90 ? -4.469 1.931 6.709 1.00 92.81 90 GLY A CA 1
ATOM 733 C C . GLY A 1 90 ? -3.899 1.730 5.321 1.00 92.81 90 GLY A C 1
ATOM 734 O O . GLY A 1 90 ? -2.768 1.265 5.154 1.00 92.81 90 GLY A O 1
ATOM 735 N N . PHE A 1 91 ? -4.712 2.073 4.334 1.00 93.50 91 PHE A N 1
ATOM 736 C CA . PHE A 1 91 ? -4.327 2.079 2.934 1.00 93.50 91 PHE A CA 1
ATOM 737 C C . PHE A 1 91 ? -5.151 3.093 2.141 1.00 93.50 91 PHE A C 1
ATOM 739 O O . PHE A 1 91 ? -6.234 3.491 2.567 1.00 93.50 91 PHE A O 1
ATOM 746 N N . ALA A 1 92 ? -4.632 3.503 0.990 1.00 93.94 92 ALA A N 1
ATOM 747 C CA . ALA A 1 92 ? -5.308 4.395 0.062 1.00 93.94 92 ALA A CA 1
ATOM 748 C C . ALA A 1 92 ? -5.250 3.818 -1.351 1.00 93.94 92 ALA A C 1
ATOM 750 O O . ALA A 1 92 ? -4.232 3.250 -1.758 1.00 93.94 92 ALA A O 1
ATOM 751 N N . VAL A 1 93 ? -6.356 3.959 -2.078 1.00 93.94 93 VAL A N 1
ATOM 752 C CA . VAL A 1 93 ? -6.485 3.503 -3.461 1.00 93.94 93 VAL A CA 1
ATOM 753 C C . VAL A 1 93 ? -6.970 4.658 -4.323 1.00 93.94 93 VAL A C 1
ATOM 755 O O . VAL A 1 93 ? -8.011 5.240 -4.026 1.00 93.94 93 VAL A O 1
ATOM 758 N N . SER A 1 94 ? -6.234 5.000 -5.379 1.00 92.12 94 SER A N 1
ATOM 759 C CA . SER A 1 94 ? -6.667 6.031 -6.326 1.00 92.12 94 SER A CA 1
ATOM 760 C C . SER A 1 94 ? -7.877 5.573 -7.140 1.00 92.12 94 SER A C 1
ATOM 762 O O . SER A 1 94 ? -8.112 4.374 -7.299 1.00 92.12 94 SER A O 1
ATOM 764 N N . ASN A 1 95 ? -8.619 6.519 -7.715 1.00 90.69 95 ASN A N 1
ATOM 765 C CA . ASN A 1 95 ? -9.756 6.213 -8.594 1.00 90.69 95 ASN A CA 1
ATOM 766 C C . ASN A 1 95 ? -9.383 5.321 -9.794 1.00 90.69 95 ASN A C 1
ATOM 768 O O . ASN A 1 95 ? -10.208 4.534 -10.251 1.00 90.69 95 ASN A O 1
ATOM 772 N N . ASP A 1 96 ? -8.131 5.383 -10.252 1.00 90.25 96 ASP A N 1
ATOM 773 C CA . ASP A 1 96 ? -7.621 4.537 -11.337 1.00 90.25 96 ASP A CA 1
ATOM 774 C C . ASP A 1 96 ? -7.175 3.144 -10.852 1.00 90.25 96 ASP A C 1
ATOM 776 O O . ASP A 1 96 ? -6.638 2.352 -11.630 1.00 90.25 96 ASP A O 1
ATOM 780 N N . GLY A 1 97 ? -7.360 2.824 -9.571 1.00 92.62 97 GLY A N 1
ATOM 781 C CA . GLY A 1 97 ? -7.049 1.523 -8.985 1.00 92.62 97 GLY A CA 1
ATOM 782 C C . GLY A 1 97 ? -5.587 1.337 -8.581 1.00 92.62 97 GLY A C 1
ATOM 783 O O . GLY A 1 97 ? -5.144 0.194 -8.457 1.00 92.62 97 GLY A O 1
ATOM 784 N N . TRP A 1 98 ? -4.823 2.415 -8.381 1.00 92.31 98 TRP A N 1
ATOM 785 C CA . TRP A 1 98 ? -3.489 2.312 -7.782 1.00 92.31 98 TRP A CA 1
ATOM 786 C C . TRP A 1 98 ? -3.593 2.183 -6.267 1.00 92.31 98 TRP A C 1
ATOM 788 O O . TRP A 1 98 ? -4.169 3.056 -5.629 1.00 92.31 98 TRP A O 1
ATOM 798 N N . LEU A 1 99 ? -2.988 1.156 -5.674 1.00 92.81 99 LEU A N 1
ATOM 799 C CA . LEU A 1 99 ? -2.696 1.144 -4.242 1.00 92.81 99 LEU A CA 1
ATOM 800 C C . LEU A 1 99 ? -1.538 2.120 -3.987 1.00 92.81 99 LEU A C 1
ATOM 802 O O . LEU A 1 99 ? -0.389 1.810 -4.296 1.00 92.81 99 LEU A O 1
ATOM 806 N N . THR A 1 100 ? -1.850 3.310 -3.476 1.00 88.62 100 THR A N 1
ATOM 807 C CA . THR A 1 100 ? -0.895 4.425 -3.326 1.00 88.62 100 THR A CA 1
ATOM 808 C C . THR A 1 100 ? -0.257 4.473 -1.943 1.00 88.62 100 THR A C 1
ATOM 810 O O . THR A 1 100 ? 0.887 4.890 -1.790 1.00 88.62 100 THR A O 1
ATOM 813 N N . SER A 1 101 ? -0.969 4.013 -0.916 1.00 88.94 101 SER A N 1
ATOM 814 C CA . SER A 1 101 ? -0.441 3.884 0.442 1.00 88.94 101 SER A CA 1
ATOM 815 C C . SER A 1 101 ? -0.913 2.577 1.057 1.00 88.94 101 SER A C 1
ATOM 817 O O . SER A 1 101 ? -2.074 2.205 0.905 1.00 88.94 101 SER A O 1
ATOM 819 N N . LEU A 1 102 ? -0.032 1.888 1.774 1.00 88.88 102 LEU A N 1
ATOM 820 C CA . LEU A 1 102 ? -0.358 0.758 2.637 1.00 88.88 102 LEU A CA 1
ATOM 821 C C . LEU A 1 102 ? 0.623 0.775 3.806 1.00 88.88 102 LEU A C 1
ATOM 823 O O . LEU A 1 102 ? 1.835 0.748 3.594 1.00 88.88 102 LEU A O 1
ATOM 827 N N . PHE A 1 103 ? 0.120 0.813 5.038 1.00 87.44 103 PHE A N 1
ATOM 828 C CA . PHE A 1 103 ? 0.966 0.893 6.228 1.00 87.44 103 PHE A CA 1
ATOM 829 C C . PHE A 1 103 ? 0.346 0.197 7.441 1.00 87.44 103 PHE A C 1
ATOM 831 O O . PHE A 1 103 ? -0.873 0.053 7.556 1.00 87.44 103 PHE A O 1
ATOM 838 N N . SER A 1 104 ? 1.197 -0.215 8.386 1.00 87.44 104 SER A N 1
ATOM 839 C CA . SER A 1 104 ? 0.755 -0.741 9.677 1.00 87.44 104 SER A CA 1
ATOM 840 C C . SER A 1 104 ? 1.799 -0.547 10.776 1.00 87.44 104 SER A C 1
ATOM 842 O O . SER A 1 104 ? 2.899 -1.085 10.719 1.00 87.44 104 SER A O 1
ATOM 844 N N . ASN A 1 105 ? 1.408 0.173 11.823 1.00 85.75 105 ASN A N 1
ATOM 845 C CA . ASN A 1 105 ? 2.085 0.286 13.114 1.00 85.75 105 ASN A CA 1
ATOM 846 C C . ASN A 1 105 ? 1.355 -0.507 14.211 1.00 85.75 105 ASN A C 1
ATOM 848 O O . ASN A 1 105 ? 1.537 -0.251 15.404 1.00 85.75 105 ASN A O 1
ATOM 852 N N . LEU A 1 106 ? 0.493 -1.454 13.832 1.00 83.19 106 LEU A N 1
ATOM 853 C CA . LEU A 1 106 ? -0.178 -2.310 14.799 1.00 83.19 106 LEU A CA 1
ATOM 854 C C . LEU A 1 106 ? 0.848 -3.188 15.529 1.00 83.19 106 LEU A C 1
ATOM 856 O O . LEU A 1 106 ? 1.804 -3.710 14.953 1.00 83.19 106 LEU A O 1
ATOM 860 N N . ASN A 1 107 ? 0.618 -3.390 16.825 1.00 77.12 107 ASN A N 1
ATOM 861 C CA . ASN A 1 107 ? 1.438 -4.280 17.653 1.00 77.12 107 ASN A CA 1
ATOM 862 C C . ASN A 1 107 ? 1.046 -5.761 17.509 1.00 77.12 107 ASN A C 1
ATOM 864 O O . ASN A 1 107 ? 1.552 -6.610 18.238 1.00 77.12 107 ASN A O 1
ATOM 868 N N . CYS A 1 108 ? 0.166 -6.075 16.562 1.00 74.31 108 CYS A N 1
ATOM 869 C CA . CYS A 1 108 ? -0.282 -7.415 16.219 1.00 74.31 108 CYS A CA 1
ATOM 870 C C . CYS A 1 108 ? -0.100 -7.659 14.717 1.00 74.31 108 CYS A C 1
ATOM 872 O O . CYS A 1 108 ? -0.061 -6.731 13.909 1.00 74.31 108 CYS A O 1
ATOM 874 N N . LYS A 1 109 ? 0.048 -8.931 14.354 1.00 79.75 109 LYS A N 1
ATOM 875 C CA . LYS A 1 109 ? 0.163 -9.377 12.965 1.00 79.75 109 LYS A CA 1
ATOM 876 C C . LYS A 1 109 ? -1.223 -9.664 12.374 1.00 79.75 109 LYS A C 1
ATOM 878 O O . LYS A 1 109 ? -2.232 -9.652 13.077 1.00 79.75 109 LYS A O 1
ATOM 883 N N . GLY A 1 110 ? -1.264 -9.927 11.070 1.00 82.44 110 GLY A N 1
ATOM 884 C CA . GLY A 1 110 ? -2.482 -10.322 10.356 1.00 82.44 110 GLY A CA 1
ATOM 885 C C . GLY A 1 110 ? -3.229 -9.182 9.663 1.00 82.44 110 GLY A C 1
ATOM 886 O O . GLY A 1 110 ? -4.136 -9.463 8.890 1.00 82.44 110 GLY A O 1
ATOM 887 N N . PHE A 1 111 ? -2.822 -7.918 9.849 1.00 87.69 111 PHE A N 1
ATOM 888 C CA . PHE A 1 111 ? -3.479 -6.772 9.202 1.00 87.69 111 PHE A CA 1
ATOM 889 C C . PHE A 1 111 ? -3.568 -6.934 7.681 1.00 87.69 111 PHE A C 1
ATOM 891 O O . PHE A 1 111 ? -4.659 -6.889 7.127 1.00 87.69 111 PHE A O 1
ATOM 898 N N . LEU A 1 112 ? -2.444 -7.215 7.021 1.00 86.25 112 LEU A N 1
ATOM 899 C CA . LEU A 1 112 ? -2.372 -7.344 5.562 1.00 86.25 112 LEU A CA 1
ATOM 900 C C . LEU A 1 112 ? -3.313 -8.424 5.020 1.00 86.25 112 LEU A C 1
ATOM 902 O O . LEU A 1 112 ? -4.063 -8.178 4.082 1.00 86.25 112 LEU A O 1
ATOM 906 N N . GLN A 1 113 ? -3.328 -9.593 5.663 1.00 86.12 113 GLN A N 1
ATOM 907 C CA . GLN A 1 113 ? -4.232 -10.679 5.288 1.00 86.12 113 GLN A CA 1
ATOM 908 C C . GLN A 1 113 ? -5.695 -10.290 5.508 1.00 86.12 113 GLN A C 1
ATOM 910 O O . GLN A 1 113 ? -6.542 -10.592 4.672 1.00 86.12 113 GLN A O 1
ATOM 915 N N . SER A 1 114 ? -5.988 -9.564 6.591 1.00 90.19 114 SER A N 1
ATOM 916 C CA . SER A 1 114 ? -7.350 -9.121 6.892 1.00 90.19 114 SER A CA 1
ATOM 917 C C . SER A 1 114 ? -7.882 -8.080 5.901 1.00 90.19 114 SER A C 1
ATOM 919 O O . SER A 1 114 ? -9.066 -8.108 5.591 1.00 90.19 114 SER A O 1
ATOM 921 N N . VAL A 1 115 ? -7.026 -7.209 5.347 1.00 91.12 115 VAL A N 1
ATOM 922 C CA . VAL A 1 115 ? -7.449 -6.179 4.376 1.00 91.12 115 VAL A CA 1
ATOM 923 C C . VAL A 1 115 ? -7.360 -6.627 2.919 1.00 91.12 115 VAL A C 1
ATOM 925 O O . VAL A 1 115 ? -7.830 -5.908 2.042 1.00 91.12 115 VAL A O 1
ATOM 928 N N . LYS A 1 116 ? -6.805 -7.812 2.634 1.00 91.25 116 LYS A N 1
ATOM 929 C CA . LYS A 1 116 ? -6.616 -8.330 1.268 1.00 91.25 116 LYS A CA 1
ATOM 930 C C . LYS A 1 116 ? -7.890 -8.267 0.427 1.00 91.25 116 LYS A C 1
ATOM 932 O O . LYS A 1 116 ? -7.849 -7.842 -0.723 1.00 91.25 116 LYS A O 1
ATOM 937 N N . LYS A 1 117 ? -9.026 -8.683 0.996 1.00 91.44 117 LYS A N 1
ATOM 938 C CA . LYS A 1 117 ? -10.311 -8.684 0.285 1.00 91.44 117 LYS A CA 1
ATOM 939 C C . LYS A 1 117 ? -10.734 -7.266 -0.104 1.00 91.44 117 LYS A C 1
ATOM 941 O O . LYS A 1 117 ? -11.131 -7.066 -1.245 1.00 91.44 117 LYS A O 1
ATOM 946 N N . VAL A 1 118 ? -10.609 -6.309 0.815 1.00 93.44 118 VAL A N 1
ATOM 947 C CA . VAL A 1 118 ? -10.967 -4.901 0.579 1.00 93.44 118 VAL A CA 1
ATOM 948 C C . VAL A 1 118 ? -10.018 -4.259 -0.427 1.00 93.44 118 VAL A C 1
ATOM 950 O O . VAL A 1 118 ? -10.465 -3.600 -1.358 1.00 93.44 118 VAL A O 1
ATOM 953 N N . ILE A 1 119 ? -8.711 -4.505 -0.304 1.00 93.38 119 ILE A N 1
ATOM 954 C CA . ILE A 1 119 ? -7.719 -4.020 -1.271 1.00 93.38 119 ILE A CA 1
ATOM 955 C C . ILE A 1 119 ? -8.063 -4.530 -2.671 1.00 93.38 119 ILE A C 1
ATOM 957 O O . ILE A 1 119 ? -8.161 -3.730 -3.592 1.00 93.38 119 ILE A O 1
ATOM 961 N N . ASN A 1 120 ? -8.339 -5.825 -2.831 1.00 91.81 120 ASN A N 1
ATOM 962 C CA . ASN A 1 120 ? -8.615 -6.417 -4.143 1.00 91.81 120 ASN A CA 1
ATOM 963 C C . ASN A 1 120 ? -9.970 -6.011 -4.745 1.00 91.81 120 ASN A C 1
ATOM 965 O O . ASN A 1 120 ? -10.216 -6.295 -5.915 1.00 91.81 120 ASN A O 1
ATOM 969 N N . GLN A 1 121 ? -10.854 -5.363 -3.978 1.00 93.06 121 GLN A N 1
ATOM 970 C CA . GLN A 1 121 ? -12.077 -4.759 -4.517 1.00 93.06 121 GLN A CA 1
ATOM 971 C C . GLN A 1 121 ? -11.806 -3.440 -5.246 1.00 93.06 121 GLN A C 1
ATOM 973 O O . GLN A 1 121 ? -12.581 -3.073 -6.126 1.00 93.06 121 GLN A O 1
ATOM 978 N N . TYR A 1 122 ? -10.735 -2.730 -4.884 1.00 93.50 122 TYR A N 1
ATOM 979 C CA . TYR A 1 122 ? -10.492 -1.362 -5.346 1.00 93.50 122 TYR A CA 1
ATOM 980 C C . TYR A 1 122 ? -9.175 -1.212 -6.106 1.00 93.50 122 TYR A C 1
ATOM 982 O O . TYR A 1 122 ? -9.111 -0.483 -7.093 1.00 93.50 122 TYR A O 1
ATOM 990 N N . ALA A 1 123 ? -8.117 -1.886 -5.661 1.00 94.56 123 ALA A N 1
ATOM 991 C CA . ALA A 1 123 ? -6.791 -1.788 -6.242 1.00 94.56 123 ALA A CA 1
ATOM 992 C C . ALA A 1 123 ? -6.574 -2.868 -7.304 1.00 94.56 123 ALA A C 1
ATOM 994 O O . ALA A 1 123 ? -6.737 -4.063 -7.060 1.00 94.56 123 ALA A O 1
ATOM 995 N N . THR A 1 124 ? -6.142 -2.434 -8.482 1.00 94.62 124 THR A N 1
ATOM 996 C CA . THR A 1 124 ? -5.783 -3.292 -9.617 1.00 94.62 124 THR A CA 1
ATO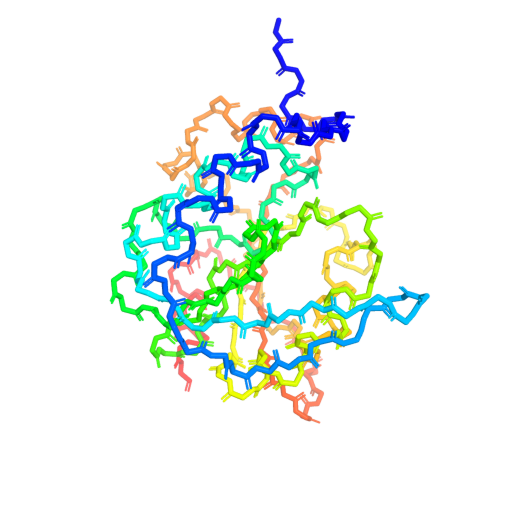M 997 C C . THR A 1 124 ? -4.298 -3.226 -9.941 1.00 94.62 124 THR A C 1
ATOM 999 O O . THR A 1 124 ? -3.783 -4.090 -10.649 1.00 94.62 124 THR A O 1
ATOM 1002 N N . LYS A 1 125 ? -3.591 -2.229 -9.409 1.00 93.69 125 LYS A N 1
ATOM 1003 C CA . LYS A 1 125 ? -2.171 -1.997 -9.652 1.00 93.69 125 LYS A CA 1
ATOM 1004 C C . LYS A 1 125 ? -1.499 -1.348 -8.452 1.00 93.69 125 LYS A C 1
ATOM 1006 O O . LYS A 1 125 ? -2.156 -0.723 -7.624 1.00 93.69 125 LYS A O 1
ATOM 1011 N N . LEU A 1 126 ? -0.192 -1.523 -8.345 1.00 92.75 126 LEU A N 1
ATOM 1012 C CA . LEU A 1 126 ? 0.637 -0.850 -7.355 1.00 92.75 126 LEU A CA 1
ATOM 1013 C C . LEU A 1 126 ? 2.039 -0.620 -7.903 1.00 92.75 126 LEU A C 1
ATOM 1015 O O . LEU A 1 126 ? 2.495 -1.321 -8.813 1.00 92.75 126 LEU A O 1
ATOM 1019 N N . GLU A 1 127 ? 2.719 0.342 -7.298 1.00 89.25 127 GLU A N 1
ATOM 1020 C CA . GLU A 1 127 ? 4.142 0.570 -7.488 1.00 89.25 127 GLU A CA 1
ATOM 1021 C C . GLU A 1 127 ? 4.874 0.576 -6.146 1.00 89.25 127 GLU A C 1
ATOM 1023 O O . GLU A 1 127 ? 4.365 1.023 -5.112 1.00 89.25 127 GLU A O 1
ATOM 1028 N N . CYS A 1 128 ? 6.096 0.058 -6.167 1.00 85.12 128 CYS A N 1
ATOM 1029 C CA . CYS A 1 128 ? 6.987 0.088 -5.021 1.00 85.12 128 CYS A CA 1
ATOM 1030 C C . CYS A 1 128 ? 8.444 0.174 -5.460 1.00 85.12 128 CYS A C 1
ATOM 1032 O O . CYS A 1 128 ? 8.806 -0.241 -6.564 1.00 85.12 128 CYS A O 1
ATOM 1034 N N . PHE A 1 129 ? 9.294 0.632 -4.549 1.00 80.06 129 PHE A N 1
ATOM 1035 C CA . PHE A 1 129 ? 10.738 0.583 -4.725 1.00 80.06 129 PHE A CA 1
ATOM 1036 C C . PHE A 1 129 ? 11.281 -0.768 -4.297 1.00 80.06 129 PHE A C 1
ATOM 1038 O O . PHE A 1 129 ? 10.917 -1.305 -3.250 1.00 80.06 129 PHE A O 1
ATOM 1045 N N . CYS A 1 130 ? 12.198 -1.304 -5.089 1.00 79.75 130 CYS A N 1
ATOM 1046 C CA . CYS A 1 130 ? 13.001 -2.451 -4.702 1.00 79.75 130 CYS A CA 1
ATOM 1047 C C . CYS A 1 130 ? 14.475 -2.179 -4.965 1.00 79.75 130 CYS A C 1
ATOM 1049 O O . CYS A 1 130 ? 14.849 -1.317 -5.758 1.00 79.75 130 CYS A O 1
ATOM 1051 N N . THR A 1 131 ? 15.310 -2.960 -4.293 1.00 77.44 131 THR A N 1
ATOM 1052 C CA . THR A 1 131 ? 16.740 -3.055 -4.562 1.00 77.44 131 THR A CA 1
ATOM 1053 C C . THR A 1 131 ? 17.127 -4.517 -4.705 1.00 77.44 131 THR A C 1
ATOM 1055 O O . THR A 1 131 ? 16.424 -5.417 -4.236 1.00 77.44 131 THR A O 1
ATOM 1058 N N . GLY A 1 132 ? 18.258 -4.772 -5.363 1.00 76.94 132 GLY A N 1
ATOM 1059 C CA . GLY A 1 132 ? 18.812 -6.120 -5.464 1.00 76.94 132 GLY A CA 1
ATOM 1060 C C . GLY A 1 132 ? 17.911 -7.091 -6.234 1.00 76.94 132 GLY A C 1
ATOM 1061 O O . GLY A 1 132 ? 17.327 -6.733 -7.258 1.00 76.94 132 GLY A O 1
ATOM 1062 N N . ASN A 1 133 ? 17.838 -8.340 -5.772 1.00 78.62 133 ASN A N 1
ATOM 1063 C CA . ASN A 1 133 ? 17.106 -9.411 -6.443 1.00 78.62 133 ASN A CA 1
ATOM 1064 C C . ASN A 1 133 ? 15.612 -9.419 -6.060 1.00 78.62 133 ASN A C 1
ATOM 1066 O O . ASN A 1 133 ? 15.259 -9.630 -4.898 1.00 78.62 133 ASN A O 1
ATOM 1070 N N . LEU A 1 134 ? 14.727 -9.275 -7.055 1.00 81.19 134 LEU A N 1
ATOM 1071 C CA . LEU A 1 134 ? 13.269 -9.299 -6.878 1.00 81.19 134 LEU A CA 1
ATOM 1072 C C . LEU A 1 134 ? 12.770 -10.541 -6.130 1.00 81.19 134 LEU A C 1
ATOM 1074 O O . LEU A 1 134 ? 11.900 -10.418 -5.271 1.00 81.19 134 LEU A O 1
ATOM 1078 N N . SER A 1 135 ? 13.336 -11.724 -6.402 1.00 77.06 135 SER A N 1
ATOM 1079 C CA . SER A 1 135 ? 12.882 -12.980 -5.781 1.00 77.06 135 SER A CA 1
ATOM 1080 C C . SER A 1 135 ? 13.174 -13.066 -4.278 1.00 77.06 135 SER A C 1
ATOM 1082 O O . SER A 1 135 ? 12.612 -13.900 -3.562 1.00 77.06 135 SER A O 1
ATOM 1084 N N . GLU A 1 136 ? 14.070 -12.216 -3.781 1.00 79.44 136 GLU A N 1
ATOM 1085 C CA . GLU A 1 136 ? 14.473 -12.164 -2.376 1.00 79.44 136 GLU A CA 1
ATOM 1086 C C . GLU A 1 136 ? 13.778 -11.030 -1.613 1.00 79.44 136 GLU A C 1
ATOM 1088 O O . GLU A 1 136 ? 13.777 -11.028 -0.379 1.00 79.44 136 GLU A O 1
ATOM 1093 N N . SER A 1 137 ? 13.118 -10.108 -2.323 1.00 81.69 137 SER A N 1
ATOM 1094 C CA . SER A 1 137 ? 12.422 -8.980 -1.713 1.00 81.69 137 SER A CA 1
ATOM 1095 C C . SER A 1 137 ? 11.223 -9.447 -0.883 1.00 81.69 137 SER A C 1
ATOM 1097 O O . SER A 1 137 ? 10.238 -9.984 -1.393 1.00 81.69 137 SER A O 1
ATOM 1099 N N . LYS A 1 138 ? 11.289 -9.209 0.434 1.00 79.88 138 LYS A N 1
ATOM 1100 C CA . LYS A 1 138 ? 10.171 -9.467 1.360 1.00 79.88 138 LYS A CA 1
ATOM 1101 C C . LYS A 1 138 ? 8.940 -8.629 1.017 1.00 79.88 138 LYS A C 1
ATOM 1103 O O . LYS A 1 138 ? 7.825 -9.089 1.240 1.00 79.88 138 LYS A O 1
ATOM 1108 N N . LEU A 1 139 ? 9.151 -7.426 0.482 1.00 80.19 139 LEU A N 1
ATOM 1109 C CA . LEU A 1 139 ? 8.080 -6.529 0.065 1.00 80.19 139 LEU A CA 1
ATOM 1110 C C . LEU A 1 139 ? 7.319 -7.094 -1.141 1.00 80.19 139 LEU A C 1
ATOM 1112 O O . LEU A 1 139 ? 6.095 -7.127 -1.129 1.00 80.19 139 LEU A O 1
ATOM 1116 N N . ILE A 1 140 ? 8.038 -7.625 -2.134 1.00 86.38 140 ILE A N 1
ATOM 1117 C CA . ILE A 1 140 ? 7.417 -8.268 -3.300 1.00 86.38 140 ILE A CA 1
ATOM 1118 C C . ILE A 1 140 ? 6.578 -9.471 -2.878 1.00 86.38 140 ILE A C 1
ATOM 1120 O O . ILE A 1 140 ? 5.417 -9.556 -3.261 1.00 86.38 14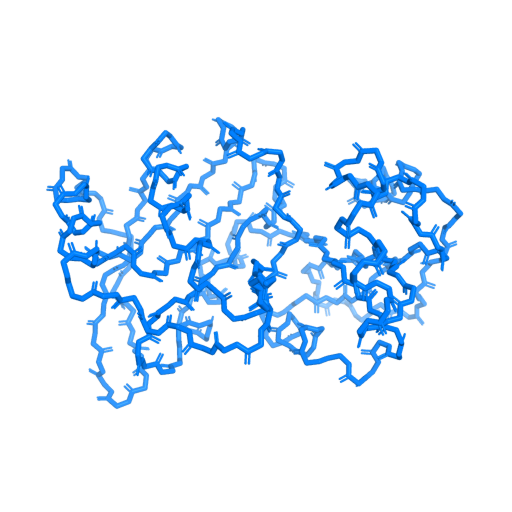0 ILE A O 1
ATOM 1124 N N . LYS A 1 141 ? 7.117 -10.351 -2.026 1.00 85.88 141 LYS A N 1
ATOM 1125 C CA . LYS A 1 141 ? 6.373 -11.521 -1.525 1.00 85.88 141 LYS A CA 1
ATOM 1126 C C . LYS A 1 141 ? 5.084 -11.122 -0.807 1.00 85.88 141 LYS A C 1
ATOM 1128 O O . LYS A 1 141 ? 4.051 -11.749 -0.990 1.00 85.88 141 LYS A O 1
ATOM 1133 N N . LEU A 1 142 ? 5.134 -10.041 -0.031 1.00 85.44 142 LEU A N 1
ATOM 1134 C CA . LEU A 1 142 ? 3.963 -9.484 0.643 1.00 85.44 142 LEU A CA 1
ATOM 1135 C C . LEU A 1 142 ? 2.894 -9.034 -0.364 1.00 85.44 142 LEU A C 1
ATOM 1137 O O . LEU A 1 142 ? 1.709 -9.289 -0.157 1.00 85.44 142 LEU A O 1
ATOM 1141 N N . TYR A 1 143 ? 3.288 -8.406 -1.469 1.00 88.94 143 TYR A N 1
ATOM 1142 C CA . TYR A 1 143 ? 2.352 -8.021 -2.525 1.00 88.94 143 TYR A CA 1
ATOM 1143 C C . TYR A 1 143 ? 1.811 -9.189 -3.335 1.00 88.94 143 TYR A C 1
ATOM 1145 O O . TYR A 1 143 ? 0.631 -9.193 -3.689 1.00 88.94 143 TYR A O 1
ATOM 1153 N N . GLU A 1 144 ? 2.632 -10.205 -3.572 1.00 89.75 144 GLU A N 1
ATOM 1154 C CA . GLU A 1 144 ? 2.183 -11.468 -4.154 1.00 89.75 144 GLU A CA 1
ATOM 1155 C C . GLU A 1 144 ? 1.137 -12.146 -3.260 1.00 89.75 144 GLU A C 1
ATOM 1157 O O . GLU A 1 144 ? 0.097 -12.583 -3.757 1.00 89.75 144 GLU A O 1
ATOM 1162 N N . ASP A 1 145 ? 1.326 -12.118 -1.937 1.00 87.50 145 ASP A N 1
ATOM 1163 C CA . ASP A 1 145 ? 0.342 -12.613 -0.969 1.00 87.50 145 ASP A CA 1
ATOM 1164 C C . ASP A 1 145 ? -0.972 -11.816 -1.002 1.00 87.50 145 ASP A C 1
ATOM 1166 O O . ASP A 1 145 ? -2.039 -12.384 -0.745 1.00 87.50 145 ASP A O 1
ATOM 1170 N N . LEU A 1 146 ? -0.934 -10.525 -1.352 1.00 87.69 146 LEU A N 1
ATOM 1171 C CA . LEU A 1 146 ? -2.136 -9.716 -1.594 1.00 87.69 146 LEU A CA 1
ATOM 1172 C C . LEU A 1 146 ? -2.806 -10.038 -2.942 1.00 87.69 146 LEU A C 1
ATOM 1174 O O . LEU A 1 146 ? -4.000 -9.795 -3.091 1.00 87.69 146 LEU A O 1
ATOM 1178 N N . GLY A 1 147 ? -2.110 -10.698 -3.869 1.00 89.81 147 GLY A N 1
ATOM 1179 C CA . GLY A 1 147 ? -2.632 -11.105 -5.178 1.00 89.81 147 GLY A CA 1
ATOM 1180 C C . GLY A 1 147 ? -2.092 -10.292 -6.356 1.00 89.81 147 GLY A C 1
ATOM 1181 O O . GLY A 1 147 ? -2.613 -10.410 -7.466 1.00 89.81 147 GLY A O 1
ATOM 1182 N N . PHE A 1 148 ? -1.056 -9.483 -6.137 1.00 92.50 148 PHE A N 1
ATOM 1183 C CA . PHE A 1 148 ? -0.390 -8.728 -7.193 1.00 92.50 148 PHE A CA 1
ATOM 1184 C C . PHE A 1 148 ? 0.737 -9.546 -7.826 1.00 92.50 148 PHE A C 1
ATOM 1186 O O . PHE A 1 148 ? 1.382 -10.361 -7.178 1.00 92.50 148 PHE A O 1
ATOM 1193 N N . GLN A 1 149 ? 1.009 -9.312 -9.104 1.00 93.56 149 GLN A N 1
ATOM 1194 C CA . GLN A 1 149 ? 2.102 -9.952 -9.832 1.00 93.56 149 GLN A CA 1
ATOM 1195 C C . GLN A 1 149 ? 2.972 -8.898 -10.496 1.00 93.56 149 GLN A C 1
ATOM 1197 O O . GLN A 1 149 ? 2.450 -7.951 -11.087 1.00 93.56 149 GLN A O 1
ATOM 1202 N N . ILE A 1 150 ? 4.293 -9.080 -10.439 1.00 93.56 150 ILE A N 1
ATOM 1203 C CA . ILE A 1 150 ? 5.232 -8.190 -11.126 1.00 93.56 150 ILE A CA 1
ATOM 1204 C C . ILE A 1 150 ? 4.980 -8.254 -12.631 1.00 93.56 150 ILE A C 1
ATOM 1206 O O . ILE A 1 150 ? 4.947 -9.331 -13.230 1.00 93.56 150 ILE A O 1
ATOM 1210 N N . CYS A 1 151 ? 4.842 -7.084 -13.246 1.00 93.75 151 CYS A N 1
ATOM 1211 C CA . CYS A 1 151 ? 4.599 -6.952 -14.679 1.00 93.75 151 CYS A CA 1
ATOM 1212 C C . CYS A 1 151 ? 5.638 -6.077 -15.382 1.00 93.75 151 CYS A C 1
ATOM 1214 O O . CYS A 1 151 ? 5.986 -6.350 -16.536 1.00 93.75 151 CYS A O 1
ATOM 1216 N N . ALA A 1 152 ? 6.188 -5.084 -14.685 1.00 93.69 152 ALA A N 1
ATOM 1217 C CA . ALA A 1 152 ? 7.241 -4.233 -15.205 1.00 93.69 152 ALA A CA 1
ATOM 1218 C C . ALA A 1 152 ? 8.199 -3.770 -14.104 1.00 93.69 152 ALA A C 1
ATOM 1220 O O . ALA A 1 152 ? 7.860 -3.786 -12.921 1.00 93.69 152 ALA A O 1
ATOM 1221 N N . LYS A 1 153 ? 9.394 -3.341 -14.508 1.00 92.75 153 LYS A N 1
ATOM 1222 C CA . LYS A 1 153 ? 10.343 -2.621 -13.656 1.00 92.75 153 LYS A CA 1
ATOM 1223 C C . LYS A 1 153 ? 11.165 -1.608 -14.453 1.00 92.75 153 LYS A C 1
ATOM 1225 O O . LYS A 1 153 ? 11.285 -1.753 -15.673 1.00 92.75 153 LYS A O 1
ATOM 1230 N N . THR A 1 154 ? 11.780 -0.650 -13.770 1.00 90.19 154 THR A N 1
ATOM 1231 C CA . THR A 1 154 ? 12.831 0.200 -14.352 1.00 90.19 154 THR A CA 1
ATOM 1232 C C . THR A 1 154 ? 14.226 -0.428 -14.183 1.00 90.19 154 THR A C 1
ATOM 1234 O O . THR A 1 154 ? 14.385 -1.423 -13.463 1.00 90.19 154 THR A O 1
ATOM 1237 N N . LYS A 1 155 ? 15.234 0.055 -14.929 1.00 85.00 155 LYS A N 1
ATOM 1238 C CA . LYS A 1 155 ? 16.632 -0.418 -14.809 1.00 85.00 155 LYS A CA 1
ATOM 1239 C C . LYS A 1 155 ? 17.366 0.218 -13.626 1.00 85.00 155 LYS A C 1
ATOM 1241 O O . LYS A 1 155 ? 17.958 -0.509 -12.833 1.00 85.00 155 LYS A O 1
ATOM 1246 N N . ASP A 1 156 ? 17.329 1.542 -13.551 1.00 79.25 156 ASP A N 1
ATOM 1247 C CA . ASP A 1 156 ? 17.879 2.402 -12.502 1.00 79.25 156 ASP A CA 1
ATOM 1248 C C . ASP A 1 156 ? 17.021 3.669 -12.511 1.00 79.25 156 ASP A C 1
ATOM 1250 O O . ASP A 1 156 ? 16.790 4.226 -13.583 1.00 79.25 156 ASP A O 1
ATOM 1254 N N . ASP A 1 157 ? 16.525 4.080 -11.348 1.00 71.81 157 ASP A N 1
ATOM 1255 C CA . ASP A 1 157 ? 15.688 5.276 -11.204 1.00 71.81 157 ASP A CA 1
ATOM 1256 C C . ASP A 1 157 ? 16.320 6.333 -10.304 1.00 71.81 157 ASP A C 1
ATOM 1258 O O . ASP A 1 157 ? 15.648 7.198 -9.750 1.00 71.81 157 ASP A O 1
ATOM 1262 N N . ARG A 1 158 ? 17.639 6.271 -10.109 1.00 76.19 158 ARG A N 1
ATOM 1263 C CA . ARG A 1 158 ? 18.329 7.151 -9.170 1.00 76.19 158 ARG A CA 1
ATOM 1264 C C . ARG A 1 158 ? 18.062 8.631 -9.441 1.00 76.19 158 ARG A C 1
ATOM 1266 O O . ARG A 1 158 ? 17.847 9.364 -8.484 1.00 76.19 158 ARG A O 1
ATOM 1273 N N . ASN A 1 159 ? 18.095 9.072 -10.699 1.00 78.12 159 ASN A N 1
ATOM 1274 C CA . ASN A 1 159 ? 17.888 10.484 -11.041 1.00 78.12 159 ASN A CA 1
ATOM 1275 C C . ASN A 1 159 ? 16.458 10.937 -10.730 1.00 78.12 159 ASN A C 1
ATOM 1277 O O . ASN A 1 159 ? 16.288 11.932 -10.029 1.00 78.12 159 ASN A O 1
ATOM 1281 N N . ASP A 1 160 ? 15.462 10.163 -11.157 1.00 73.06 160 ASP A N 1
ATOM 1282 C CA . ASP A 1 160 ? 14.050 10.454 -10.900 1.00 73.06 160 ASP A CA 1
ATOM 1283 C C . ASP A 1 160 ? 13.787 10.424 -9.381 1.00 73.06 160 ASP A C 1
ATOM 1285 O O . ASP A 1 160 ? 13.192 11.335 -8.811 1.00 73.06 160 ASP A O 1
ATOM 1289 N N . MET A 1 161 ? 14.359 9.463 -8.652 1.00 72.06 161 MET A N 1
ATOM 1290 C CA . MET A 1 161 ? 14.274 9.443 -7.191 1.00 72.06 161 MET A CA 1
ATOM 1291 C C . MET A 1 161 ? 14.972 10.625 -6.511 1.00 72.06 161 MET A C 1
ATOM 1293 O O . MET A 1 161 ? 14.535 11.031 -5.434 1.00 72.06 161 MET A O 1
ATOM 1297 N N . ILE A 1 162 ? 16.062 11.161 -7.071 1.00 77.75 162 ILE A N 1
ATOM 1298 C CA . ILE A 1 162 ? 16.721 12.360 -6.531 1.00 77.75 162 ILE A CA 1
ATOM 1299 C C . ILE A 1 162 ? 15.794 13.563 -6.692 1.00 77.75 162 ILE A C 1
ATOM 1301 O O . ILE A 1 162 ? 15.691 14.362 -5.762 1.00 77.75 162 ILE A O 1
ATOM 1305 N N . GLU A 1 163 ? 15.108 13.672 -7.829 1.00 75.38 163 GLU A N 1
ATOM 1306 C CA . GLU A 1 163 ? 14.119 14.720 -8.081 1.00 75.38 163 GLU A CA 1
ATOM 1307 C C . GLU A 1 163 ? 12.957 14.646 -7.078 1.00 75.38 163 GLU A C 1
ATOM 1309 O O . GLU A 1 163 ? 12.616 15.655 -6.462 1.00 75.38 163 GLU A O 1
ATOM 1314 N N . TYR A 1 164 ? 12.415 13.448 -6.836 1.00 67.31 164 TYR A N 1
ATOM 1315 C CA . TYR A 1 164 ? 11.254 13.261 -5.957 1.00 67.31 164 TYR A CA 1
ATOM 1316 C C . TYR A 1 164 ? 11.578 13.240 -4.454 1.00 67.31 164 TYR A C 1
ATOM 1318 O O . TYR A 1 164 ? 10.858 13.830 -3.648 1.00 67.31 164 TYR A O 1
ATOM 1326 N N . TYR A 1 165 ? 12.639 12.544 -4.039 1.00 69.94 165 TYR A N 1
ATOM 1327 C CA . TYR A 1 165 ? 12.947 12.299 -2.620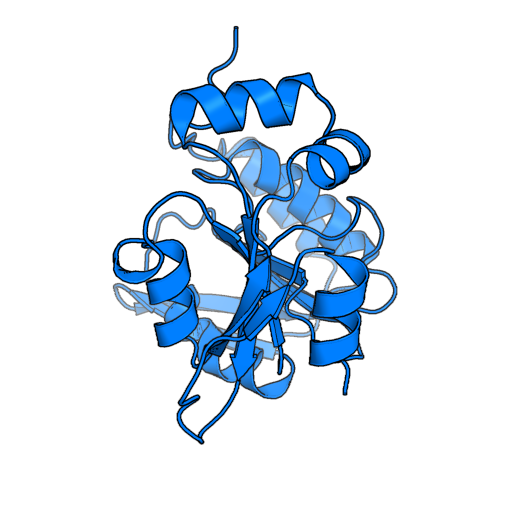 1.00 69.94 165 TYR A CA 1
ATOM 1328 C C . TYR A 1 165 ? 14.156 13.083 -2.101 1.00 69.94 165 TYR A C 1
ATOM 1330 O O . TYR A 1 165 ? 14.399 13.108 -0.891 1.00 69.94 165 TYR A O 1
ATOM 1338 N N . GLY A 1 166 ? 14.907 13.729 -2.992 1.00 72.38 166 GLY A N 1
ATOM 1339 C CA . GLY A 1 166 ? 16.126 14.459 -2.671 1.00 72.38 166 GLY A CA 1
ATOM 1340 C C . GLY A 1 166 ? 17.378 13.577 -2.630 1.00 72.38 166 GLY A C 1
ATOM 1341 O O . GLY A 1 166 ? 17.353 12.404 -2.249 1.00 72.38 166 GLY A O 1
ATOM 1342 N N . ASP A 1 167 ? 18.521 14.175 -2.974 1.00 78.25 167 ASP A N 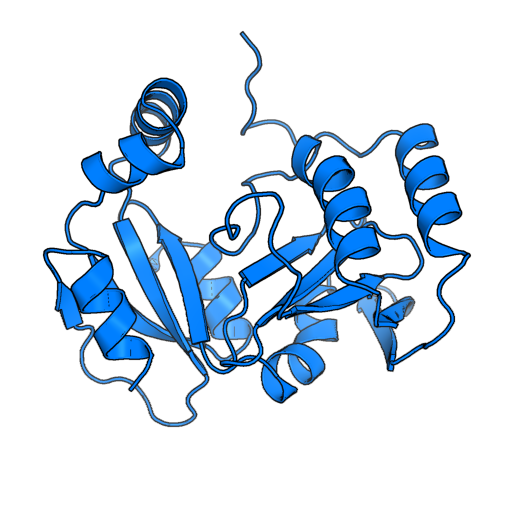1
ATOM 1343 C CA . ASP A 1 167 ? 19.809 13.471 -3.078 1.00 78.25 167 ASP A CA 1
ATOM 1344 C C . ASP A 1 167 ? 20.251 12.801 -1.770 1.00 78.25 167 ASP A C 1
ATOM 1346 O O . ASP A 1 167 ? 20.723 11.664 -1.777 1.00 78.25 167 ASP A O 1
ATOM 1350 N N . GLU A 1 168 ? 20.049 13.456 -0.622 1.00 75.12 168 GLU A N 1
ATOM 1351 C CA . GLU A 1 168 ? 20.425 12.886 0.676 1.00 75.12 168 GLU A CA 1
ATOM 1352 C C . GLU A 1 168 ? 19.677 11.574 0.957 1.00 75.12 168 GLU A C 1
ATOM 1354 O O . GLU A 1 168 ? 20.276 10.601 1.427 1.00 75.12 168 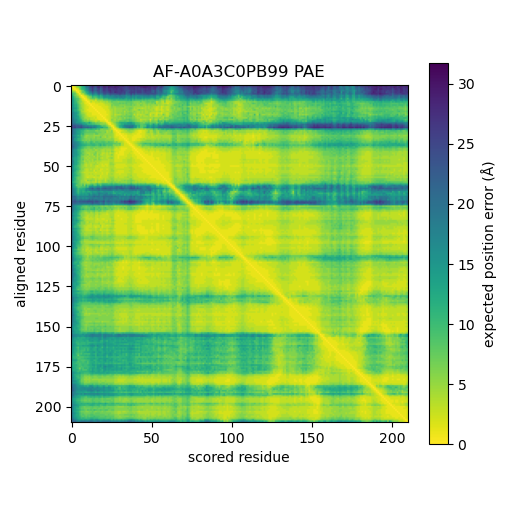GLU A O 1
ATOM 1359 N N . PHE A 1 169 ? 18.380 11.520 0.637 1.00 72.94 169 PHE A N 1
ATOM 1360 C CA . PHE A 1 169 ? 17.581 10.309 0.782 1.00 72.94 169 PHE A CA 1
ATOM 1361 C C . PHE A 1 169 ? 18.131 9.196 -0.105 1.00 72.94 169 PHE A C 1
ATOM 1363 O O . PHE A 1 169 ? 18.430 8.109 0.390 1.00 72.94 169 PHE A O 1
ATOM 1370 N N . VAL A 1 170 ? 18.307 9.477 -1.398 1.00 76.75 170 VAL A N 1
ATOM 1371 C CA . VAL A 1 170 ? 18.707 8.467 -2.384 1.00 76.75 170 VAL A CA 1
ATOM 1372 C C . VAL A 1 170 ? 20.110 7.951 -2.110 1.00 76.75 170 VAL A C 1
ATOM 1374 O O . VAL A 1 170 ? 20.353 6.747 -2.202 1.00 76.75 170 VAL A O 1
ATOM 1377 N N . ARG A 1 171 ? 21.037 8.824 -1.707 1.00 81.00 171 ARG A N 1
ATOM 1378 C CA . ARG A 1 171 ? 22.385 8.424 -1.294 1.00 81.00 171 ARG A CA 1
ATOM 1379 C C . ARG A 1 171 ? 22.364 7.515 -0.077 1.00 81.00 171 ARG A C 1
ATOM 1381 O O . ARG A 1 171 ? 22.997 6.462 -0.115 1.00 81.00 171 ARG A O 1
ATOM 1388 N N . ASN A 1 172 ? 21.634 7.896 0.973 1.00 72.50 172 ASN A N 1
ATOM 1389 C CA . ASN A 1 172 ? 21.500 7.067 2.168 1.00 72.50 172 ASN A CA 1
ATOM 1390 C C . ASN A 1 172 ? 20.876 5.715 1.808 1.00 72.50 172 ASN A C 1
ATOM 1392 O O . ASN A 1 172 ? 21.411 4.670 2.165 1.00 72.50 172 ASN A O 1
ATOM 1396 N N . PHE A 1 173 ? 19.783 5.722 1.047 1.00 74.00 173 PHE A N 1
ATOM 1397 C CA . PHE A 1 173 ? 19.109 4.507 0.615 1.00 74.00 173 PHE A CA 1
ATOM 1398 C C . PHE A 1 173 ? 20.047 3.596 -0.191 1.00 74.00 173 PHE A C 1
ATOM 1400 O O . PHE A 1 173 ? 20.211 2.427 0.145 1.00 74.00 173 PHE A O 1
ATOM 1407 N N . THR A 1 174 ? 20.757 4.151 -1.175 1.00 80.12 174 THR A N 1
ATOM 1408 C CA . THR A 1 174 ? 21.710 3.404 -2.009 1.00 80.12 174 THR A CA 1
ATOM 1409 C C . THR A 1 174 ? 22.846 2.803 -1.187 1.00 80.12 174 THR A C 1
ATOM 1411 O O . THR A 1 174 ? 23.227 1.657 -1.412 1.00 80.12 174 THR A O 1
ATOM 1414 N N . GLN A 1 175 ? 23.370 3.546 -0.210 1.00 77.62 175 GLN A N 1
ATOM 1415 C CA . GLN A 1 175 ? 24.454 3.082 0.654 1.00 77.62 175 GLN A CA 1
ATOM 1416 C C . GLN A 1 175 ? 24.057 1.860 1.497 1.00 77.62 175 GLN A C 1
ATOM 1418 O O . GLN A 1 175 ? 24.885 0.975 1.699 1.00 77.62 175 GLN A O 1
ATOM 1423 N N . TYR A 1 176 ? 22.820 1.810 2.001 1.00 70.44 176 TYR A N 1
ATOM 1424 C CA . TYR A 1 176 ? 22.369 0.731 2.890 1.00 70.44 176 TYR A CA 1
ATOM 1425 C C . TYR A 1 176 ? 21.646 -0.410 2.168 1.00 70.44 176 TYR A C 1
ATOM 1427 O O . TYR A 1 176 ? 21.656 -1.536 2.666 1.00 70.44 176 TYR A O 1
ATOM 1435 N N . TYR A 1 177 ? 21.020 -0.134 1.022 1.00 70.62 177 TYR A N 1
ATOM 1436 C CA . TYR A 1 177 ? 20.108 -1.067 0.354 1.00 70.62 177 TYR A CA 1
ATOM 1437 C C . TYR A 1 177 ? 20.476 -1.367 -1.102 1.00 70.62 177 TYR A C 1
ATOM 1439 O O . TYR A 1 177 ? 19.973 -2.348 -1.645 1.00 70.62 177 TYR A O 1
ATOM 1447 N N . GLY A 1 178 ? 21.367 -0.589 -1.723 1.00 76.94 178 GLY A N 1
ATOM 1448 C CA . GLY A 1 178 ? 21.723 -0.703 -3.140 1.00 76.94 178 GLY A CA 1
ATOM 1449 C C . GLY A 1 178 ? 20.889 0.202 -4.051 1.00 76.94 178 GLY A C 1
ATOM 1450 O O . GLY A 1 178 ? 20.024 0.945 -3.595 1.00 76.94 178 GLY A O 1
ATOM 1451 N N . VAL A 1 179 ? 21.182 0.160 -5.352 1.00 82.25 179 VAL A N 1
ATOM 1452 C CA . VAL A 1 179 ? 20.544 1.041 -6.343 1.00 82.25 179 VAL A CA 1
ATOM 1453 C C . VAL A 1 179 ? 19.042 0.732 -6.435 1.00 82.25 179 VAL A C 1
ATOM 1455 O O . VAL A 1 179 ? 18.686 -0.432 -6.663 1.00 82.25 179 VAL A O 1
ATOM 1458 N N . PRO A 1 180 ? 18.169 1.735 -6.230 1.00 80.88 180 PRO A N 1
ATOM 1459 C CA . PRO A 1 180 ? 16.732 1.548 -6.322 1.00 80.88 180 PRO A CA 1
ATOM 1460 C C . PRO A 1 180 ? 16.255 1.464 -7.771 1.00 80.88 180 PRO A C 1
ATOM 1462 O O . PRO A 1 180 ? 16.798 2.099 -8.673 1.00 80.88 180 PRO A O 1
ATOM 1465 N N . TYR A 1 181 ? 15.177 0.718 -7.964 1.00 86.06 181 TYR A N 1
ATOM 1466 C CA . TYR A 1 181 ? 14.377 0.745 -9.180 1.00 86.06 181 TYR A CA 1
ATOM 1467 C C . TYR A 1 181 ? 12.897 0.588 -8.823 1.00 86.06 181 TYR A C 1
ATOM 1469 O O . TYR A 1 181 ? 12.544 -0.038 -7.813 1.00 86.06 181 TYR A O 1
ATOM 1477 N N . HIS A 1 182 ? 12.024 1.146 -9.659 1.00 87.31 182 HIS A N 1
ATOM 1478 C CA . HIS A 1 182 ? 10.586 0.966 -9.525 1.00 87.31 182 HIS A CA 1
ATOM 1479 C C . HIS A 1 182 ? 10.177 -0.424 -10.001 1.00 87.31 182 HIS A C 1
ATOM 1481 O O . HIS A 1 182 ? 10.662 -0.942 -11.012 1.00 87.31 182 HIS A O 1
ATOM 1487 N N . VAL A 1 183 ? 9.237 -1.017 -9.276 1.00 91.06 183 VAL A N 1
ATOM 1488 C CA . VAL A 1 183 ? 8.568 -2.261 -9.635 1.00 91.06 183 VAL A CA 1
ATOM 1489 C C . VAL A 1 183 ? 7.085 -1.982 -9.725 1.00 91.06 183 VAL A C 1
ATOM 1491 O O . VAL A 1 183 ? 6.487 -1.447 -8.794 1.00 91.06 183 VAL A O 1
ATOM 1494 N N . PHE A 1 184 ? 6.497 -2.391 -10.840 1.00 92.56 184 PHE A N 1
ATOM 1495 C CA . PHE A 1 184 ? 5.076 -2.268 -11.090 1.00 92.56 184 PHE A CA 1
ATOM 1496 C C . PHE A 1 184 ? 4.434 -3.643 -11.021 1.00 92.56 184 PHE A C 1
ATOM 1498 O O . PHE A 1 184 ? 4.893 -4.606 -11.656 1.00 92.56 184 PHE A O 1
ATOM 1505 N N . MET A 1 185 ? 3.353 -3.733 -10.258 1.00 93.81 185 MET A N 1
ATOM 1506 C CA . MET A 1 185 ? 2.620 -4.973 -10.061 1.00 93.81 185 MET A CA 1
ATOM 1507 C C . MET A 1 185 ? 1.137 -4.762 -10.346 1.00 93.81 185 MET A C 1
ATOM 1509 O O . MET A 1 185 ? 0.587 -3.705 -10.047 1.00 93.81 185 MET A O 1
ATOM 1513 N N . ILE A 1 186 ? 0.486 -5.777 -10.909 1.00 94.12 186 ILE A N 1
ATOM 1514 C CA . ILE A 1 186 ? -0.949 -5.760 -11.219 1.00 94.12 186 ILE A CA 1
ATOM 1515 C C . ILE A 1 186 ? -1.666 -6.918 -10.536 1.00 94.12 186 ILE A C 1
ATOM 1517 O O . ILE A 1 186 ? -1.125 -8.020 -10.436 1.00 94.12 186 ILE A O 1
ATOM 1521 N N . ALA A 1 187 ? -2.890 -6.680 -10.080 1.00 92.12 187 ALA A N 1
ATOM 1522 C CA . ALA A 1 187 ? -3.783 -7.724 -9.609 1.00 92.12 187 ALA A CA 1
ATOM 1523 C C . ALA A 1 187 ? -4.284 -8.508 -10.828 1.00 92.12 187 ALA A C 1
ATOM 1525 O O . ALA A 1 187 ? -4.999 -7.982 -11.680 1.00 92.12 187 ALA A O 1
ATOM 1526 N N . SER A 1 188 ? -3.866 -9.766 -10.954 1.00 82.44 188 SER A N 1
ATOM 1527 C CA . SER A 1 188 ? -4.203 -10.587 -12.116 1.00 82.44 188 SER A CA 1
ATOM 1528 C C . SER A 1 188 ? -4.302 -12.059 -11.749 1.00 82.44 188 SER A C 1
ATOM 1530 O O . SER A 1 188 ? -3.395 -12.639 -11.154 1.00 82.44 188 SER A O 1
ATOM 1532 N N . ASN A 1 189 ? -5.375 -12.696 -12.219 1.00 77.44 189 ASN A N 1
ATOM 1533 C CA . ASN A 1 189 ? -5.537 -14.150 -12.159 1.00 77.44 189 ASN A CA 1
ATOM 1534 C C . ASN A 1 189 ? -4.733 -14.866 -13.259 1.00 77.44 189 ASN A C 1
ATOM 1536 O O . ASN A 1 189 ? -4.559 -16.083 -13.221 1.00 77.44 189 ASN A O 1
ATOM 1540 N N . LYS A 1 190 ? -4.246 -14.128 -14.266 1.00 81.38 190 LYS A N 1
ATOM 1541 C CA . LYS A 1 190 ? -3.389 -14.652 -15.334 1.00 81.38 190 LYS A CA 1
ATOM 1542 C C . LYS A 1 190 ? -1.929 -14.453 -14.958 1.00 81.38 190 LYS A C 1
ATOM 1544 O O . LYS A 1 190 ? -1.513 -13.326 -14.707 1.00 81.38 190 LYS A O 1
ATOM 1549 N N . LYS A 1 191 ? -1.157 -15.539 -15.007 1.00 83.56 191 LYS A N 1
ATOM 1550 C CA . LYS A 1 191 ? 0.285 -15.516 -14.754 1.00 83.56 191 LYS A CA 1
ATOM 1551 C C . LYS A 1 191 ? 1.007 -14.645 -15.783 1.00 83.56 191 LYS A C 1
ATOM 1553 O O . LYS A 1 191 ? 0.958 -14.937 -16.983 1.00 83.56 191 LYS A O 1
ATOM 1558 N N . ILE A 1 192 ? 1.728 -13.634 -15.311 1.00 85.00 192 ILE A N 1
ATOM 1559 C CA . ILE A 1 192 ? 2.644 -12.859 -16.149 1.00 85.00 192 ILE A CA 1
ATOM 1560 C C . ILE A 1 192 ? 3.842 -13.728 -16.536 1.00 85.00 192 ILE A C 1
ATOM 1562 O O . ILE A 1 192 ? 4.528 -14.295 -15.688 1.00 85.00 192 ILE A O 1
ATOM 1566 N N . ARG A 1 193 ? 4.064 -13.881 -17.847 1.00 81.12 193 ARG A N 1
ATOM 1567 C CA . ARG A 1 193 ? 5.117 -14.757 -18.393 1.00 81.12 193 ARG A CA 1
ATOM 1568 C C . ARG A 1 193 ? 6.468 -14.064 -18.526 1.00 81.12 193 ARG A C 1
ATOM 1570 O O . ARG A 1 193 ? 7.488 -14.739 -18.524 1.00 81.12 193 ARG A O 1
ATOM 1577 N N . GLN A 1 194 ? 6.468 -12.741 -18.656 1.00 88.38 194 GLN A N 1
ATOM 1578 C CA . GLN A 1 194 ? 7.678 -11.951 -18.834 1.00 88.38 194 GLN A CA 1
ATOM 1579 C C . GLN A 1 194 ? 7.516 -10.588 -18.166 1.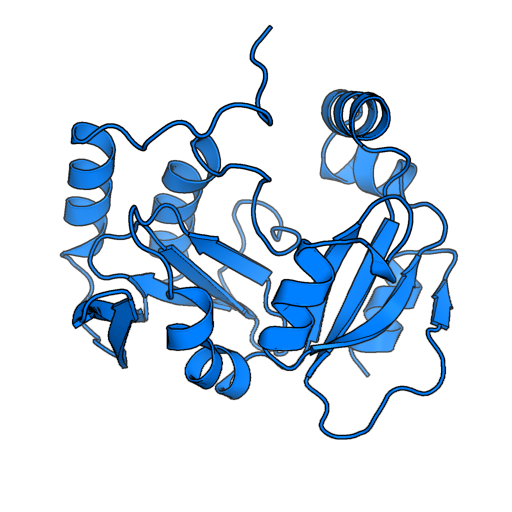00 88.38 194 GLN A C 1
ATOM 1581 O O . GLN A 1 194 ?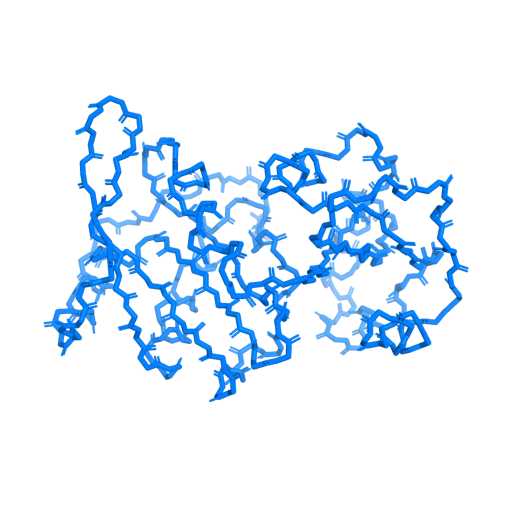 6.535 -9.888 -18.414 1.00 88.38 194 GLN A O 1
ATOM 1586 N N . ILE A 1 195 ? 8.497 -10.220 -17.343 1.00 91.88 195 ILE A N 1
ATOM 1587 C CA . ILE A 1 195 ? 8.596 -8.889 -16.743 1.00 91.88 195 ILE A CA 1
ATOM 1588 C C . ILE A 1 195 ? 9.197 -7.952 -17.792 1.00 91.88 195 ILE A C 1
ATOM 1590 O O . ILE A 1 195 ? 10.289 -8.219 -18.300 1.00 91.88 195 ILE A O 1
ATOM 1594 N N . LYS A 1 196 ? 8.500 -6.861 -18.122 1.00 93.75 196 LYS A N 1
ATOM 1595 C CA . LYS A 1 196 ? 9.053 -5.825 -19.003 1.00 93.75 196 LYS A CA 1
ATOM 1596 C C . LYS A 1 196 ? 10.029 -4.934 -18.244 1.00 93.75 196 LYS A C 1
ATOM 1598 O O . LYS A 1 196 ? 9.809 -4.613 -17.081 1.00 93.75 196 LYS A O 1
ATOM 1603 N N . ILE A 1 197 ? 11.104 -4.535 -18.912 1.00 93.69 197 ILE A N 1
ATOM 1604 C CA . ILE A 1 197 ? 12.131 -3.667 -18.338 1.00 93.69 197 ILE A CA 1
ATOM 1605 C C . ILE A 1 197 ? 12.148 -2.370 -19.139 1.00 93.69 197 ILE A C 1
ATOM 1607 O O . ILE A 1 197 ? 12.269 -2.415 -20.362 1.00 93.69 197 ILE A O 1
ATOM 1611 N N . PHE A 1 198 ? 12.027 -1.243 -18.446 1.00 92.06 198 PHE A N 1
ATOM 1612 C CA . PHE A 1 198 ? 12.001 0.093 -19.031 1.00 92.06 198 PHE A CA 1
ATOM 1613 C C . PHE A 1 198 ? 13.195 0.924 -18.559 1.00 92.06 198 PHE A C 1
ATOM 1615 O O . PHE A 1 198 ? 13.698 0.737 -17.453 1.00 92.06 198 PHE A O 1
ATOM 1622 N N . ASP A 1 199 ? 13.632 1.852 -19.404 1.00 88.06 199 ASP A N 1
ATOM 1623 C CA . ASP A 1 199 ? 14.684 2.823 -19.075 1.00 88.06 199 ASP A CA 1
ATOM 1624 C C . ASP A 1 199 ? 14.140 4.093 -18.407 1.00 88.06 199 ASP A C 1
ATOM 1626 O O . ASP A 1 199 ? 14.915 4.898 -17.913 1.00 88.06 199 ASP A O 1
ATOM 1630 N N . ASN A 1 200 ? 12.820 4.292 -18.419 1.00 85.50 200 ASN A N 1
ATOM 1631 C CA . ASN A 1 200 ? 12.180 5.528 -17.987 1.00 85.50 200 ASN A CA 1
ATOM 1632 C C . ASN A 1 200 ? 10.919 5.225 -17.167 1.00 85.50 200 ASN A C 1
ATOM 1634 O O . ASN A 1 200 ? 10.073 4.438 -17.616 1.00 85.50 200 ASN A O 1
ATOM 1638 N N . TYR A 1 201 ? 10.793 5.875 -16.007 1.00 85.06 201 TYR A N 1
ATOM 1639 C CA . TYR A 1 201 ? 9.650 5.742 -15.106 1.00 85.06 201 TYR A CA 1
ATOM 1640 C C . TYR A 1 201 ? 8.321 6.038 -15.807 1.00 85.06 201 TYR A C 1
ATOM 1642 O O . TYR A 1 201 ? 7.422 5.199 -15.802 1.00 85.06 201 TYR A O 1
ATOM 1650 N N . TYR A 1 202 ? 8.204 7.183 -16.482 1.00 86.31 202 TYR A N 1
ATOM 1651 C CA . TYR A 1 202 ? 6.954 7.611 -17.116 1.00 86.31 202 TYR A CA 1
ATOM 1652 C C . TYR A 1 202 ? 6.484 6.641 -18.203 1.00 86.31 202 TYR A C 1
ATOM 1654 O O . TYR A 1 202 ? 5.297 6.329 -18.286 1.00 86.31 202 TYR A O 1
ATOM 1662 N N . VAL A 1 203 ? 7.405 6.097 -19.003 1.00 89.81 203 VAL A N 1
ATOM 1663 C CA . VAL A 1 203 ? 7.070 5.077 -20.012 1.00 89.81 203 VAL A CA 1
ATOM 1664 C C . VAL A 1 203 ? 6.569 3.793 -19.349 1.00 89.81 203 VAL A C 1
ATOM 1666 O O . VAL A 1 203 ? 5.594 3.199 -19.819 1.00 89.81 203 VAL A O 1
ATOM 1669 N N . ALA A 1 204 ? 7.206 3.364 -18.256 1.00 90.19 204 ALA A N 1
ATOM 1670 C CA . ALA A 1 204 ? 6.756 2.207 -17.490 1.00 90.19 204 ALA A CA 1
ATOM 1671 C C . ALA A 1 204 ? 5.375 2.456 -16.863 1.00 90.19 204 ALA A C 1
ATOM 1673 O O . ALA A 1 204 ? 4.486 1.620 -16.986 1.00 90.19 204 ALA A O 1
ATOM 1674 N N . HIS A 1 205 ? 5.164 3.624 -16.263 1.00 87.88 205 HIS A N 1
ATOM 1675 C CA . HIS A 1 205 ? 3.913 4.007 -15.620 1.00 87.88 205 HIS A CA 1
ATOM 1676 C C . HIS A 1 205 ? 2.744 4.071 -16.624 1.00 87.88 205 HIS A C 1
ATOM 1678 O O . HIS A 1 205 ? 1.684 3.489 -16.385 1.00 87.88 205 HIS A O 1
ATOM 1684 N N . GLU A 1 206 ? 2.946 4.669 -17.803 1.00 89.50 206 GLU A N 1
ATOM 1685 C CA . GLU A 1 206 ? 1.945 4.693 -18.883 1.00 89.50 206 GLU A CA 1
ATOM 1686 C C . GLU A 1 206 ? 1.667 3.306 -19.480 1.00 89.50 206 GLU A C 1
ATOM 1688 O O . GLU A 1 206 ? 0.556 3.033 -19.937 1.00 89.50 206 GLU A O 1
ATOM 1693 N N . TYR A 1 207 ? 2.645 2.396 -19.465 1.00 90.44 207 TYR A N 1
ATOM 1694 C CA . TYR A 1 207 ? 2.426 1.008 -19.873 1.00 90.44 207 TYR A CA 1
ATOM 1695 C C . TYR A 1 207 ? 1.451 0.271 -18.940 1.00 90.44 207 TYR A C 1
ATOM 1697 O O . TYR A 1 207 ? 0.716 -0.592 -19.410 1.00 90.44 207 TYR A O 1
ATOM 1705 N N . ILE A 1 208 ? 1.425 0.622 -17.651 1.00 89.75 208 ILE A N 1
ATOM 1706 C CA . ILE A 1 208 ? 0.591 -0.027 -16.625 1.00 89.75 208 ILE A CA 1
ATOM 1707 C C . ILE A 1 208 ? -0.804 0.590 -16.506 1.00 89.75 208 ILE A C 1
ATOM 1709 O O . ILE A 1 208 ? -1.733 -0.061 -16.030 1.00 89.75 208 ILE A O 1
ATOM 1713 N N . LYS A 1 209 ? -0.980 1.842 -16.940 1.00 84.19 209 LYS A N 1
ATOM 1714 C CA . LYS A 1 209 ? -2.306 2.471 -16.999 1.00 84.19 209 LYS A CA 1
ATOM 1715 C C . LYS A 1 209 ? -3.233 1.847 -18.048 1.00 84.19 209 LYS A C 1
ATOM 1717 O O . LYS A 1 209 ? -4.445 1.936 -17.868 1.00 84.19 209 LYS A O 1
ATOM 1722 N N . LYS A 1 210 ? -2.670 1.289 -19.122 1.00 67.12 210 LYS A N 1
ATOM 1723 C CA . LYS A 1 210 ? -3.393 0.680 -20.252 1.00 67.12 210 LYS A CA 1
ATOM 1724 C C . LYS A 1 210 ? -3.963 -0.688 -19.898 1.00 67.12 210 LYS A C 1
ATOM 1726 O O . LYS A 1 210 ? -5.086 -0.966 -20.368 1.00 67.12 210 LYS A O 1
#

Nearest PDB structures (foldseek):
  7nzj-assembly3_E  TM=5.141E-01  e=3.271E-01  Bacillus subtilis subsp. subtilis str. 168
  7o0l-assembly1_B  TM=3.488E-01  e=1.120E+00  Homo sapiens
  7o0q-assembly1_B  TM=3.420E-01  e=1.120E+00  Homo sapiens
  7ni8-assembly1_B  TM=3.488E-01  e=1.832E+00  Homo sapiens

Foldseek 3Di:
DDPQAPDQDQDPPVLLVVLLVLLVVADDFPDWFQFPPRDTWTKGWDALQSQLVLCVSLQSRFRHGWLAAADQSRPLNQWGWIAISSSQWIWIAGQLQEGRTGGHSDPTGGPLVRCLVVSVVRHFKTKHKAADDLVPDPSNVSVVSSQKDWAEKEPACLVVCCVRVNPVVQVVCCVVHNGIMMTMIGRDPDDRPDYYYDHDPVVRVVVVSD

Mean predicted aligned error: 7.16 Å

Sequence (210 aa):
MKNYWHKRINIPKYIAKKINTIISESKEIIETLTLENNNKICLLEVEPSLFSKVFAQNRKYLYHGDYTSPADVNDYANCRCFLTNNGLAGFAVSNDGWLTSLFSNLNCKGFLQSVKKVINQYATKLECFCTGNLSESKLIKLYEDLGFQICAKTKDDRNDMIEYYGDEFVRNFTQYYGVPYHVFMIASNKKIRQIKIFDNYYVAHEYIKK

Radius of gyration: 16.98 Å; Cα contacts (8 Å, |Δi|>4): 377; chains: 1; bounding box: 43×31×44 Å

Solvent-accessible surface area (backbone atoms only — not comparable to full-atom values): 11686 Å² total; per-residue (Å²): 133,82,73,80,64,77,60,81,45,75,76,52,70,70,56,47,51,52,38,24,64,69,43,74,80,61,83,50,75,76,44,79,35,61,29,57,93,76,43,73,47,41,33,24,57,44,58,30,75,56,47,44,57,41,46,66,60,48,61,80,38,35,63,67,56,53,70,21,47,68,55,68,88,78,69,39,82,67,27,57,25,35,29,31,66,55,46,44,31,37,37,28,25,33,83,90,11,34,35,34,38,36,49,71,68,57,97,63,58,45,58,70,71,48,43,28,68,64,47,61,74,55,32,45,31,36,43,27,78,44,42,80,58,68,95,72,35,67,66,52,53,52,40,42,75,56,44,35,40,70,44,34,30,40,74,59,38,61,68,62,43,27,74,76,64,32,56,71,51,46,52,52,45,32,74,78,57,38,70,45,20,48,37,34,26,32,53,55,96,65,83,71,89,66,68,44,78,29,86,44,67,70,64,47,53,58,63,71,74,108